Protein AF-A0A934AII7-F1 (afdb_monomer)

Structure (mmCIF, N/CA/C/O backbone):
data_AF-A0A934AII7-F1
#
_entry.id   AF-A0A934AII7-F1
#
loop_
_atom_site.group_PDB
_atom_site.id
_atom_site.type_symbol
_atom_site.label_atom_id
_atom_site.label_alt_id
_atom_site.label_comp_id
_atom_site.label_asym_id
_atom_site.label_entity_id
_atom_site.label_seq_id
_atom_site.pdbx_PDB_ins_code
_atom_site.Cartn_x
_atom_site.Cartn_y
_atom_site.Cartn_z
_atom_site.occupancy
_atom_site.B_iso_or_equiv
_atom_site.auth_seq_id
_atom_site.auth_comp_id
_atom_site.auth_asym_id
_atom_site.auth_atom_id
_atom_site.pdbx_PDB_model_num
ATOM 1 N N . MET A 1 1 ? 20.695 21.946 27.328 1.00 36.59 1 MET A N 1
ATOM 2 C CA . MET A 1 1 ? 19.645 22.351 26.369 1.00 36.59 1 MET A CA 1
ATOM 3 C C . MET A 1 1 ? 20.197 22.276 24.958 1.00 36.59 1 MET A C 1
ATOM 5 O O . MET A 1 1 ? 20.805 23.233 24.519 1.00 36.59 1 MET A O 1
ATOM 9 N N . ILE A 1 2 ? 19.976 21.156 24.272 1.00 23.20 2 ILE A N 1
ATOM 10 C CA . ILE A 1 2 ? 19.728 21.093 22.826 1.00 23.20 2 ILE A CA 1
ATOM 11 C C . ILE A 1 2 ? 18.683 19.982 22.703 1.00 23.20 2 ILE A C 1
ATOM 13 O O . ILE A 1 2 ? 18.966 18.825 23.000 1.00 23.20 2 ILE A O 1
ATOM 17 N N . LYS A 1 3 ? 17.433 20.366 22.423 1.00 27.09 3 LYS A N 1
ATOM 18 C CA . LYS A 1 3 ? 16.354 19.432 22.099 1.00 27.09 3 LYS A CA 1
ATOM 19 C C . LYS A 1 3 ? 16.660 18.907 20.706 1.00 27.09 3 LYS A C 1
ATOM 21 O O . LYS A 1 3 ? 16.431 19.609 19.726 1.00 27.09 3 LYS A O 1
ATOM 26 N N . THR A 1 4 ? 17.209 17.707 20.617 1.00 23.38 4 THR A N 1
ATOM 27 C CA . THR A 1 4 ? 17.380 17.040 19.330 1.00 23.38 4 THR A CA 1
ATOM 28 C C . THR A 1 4 ? 16.006 16.540 18.887 1.00 23.38 4 THR A C 1
ATOM 30 O O . THR A 1 4 ? 15.606 15.426 19.216 1.00 23.38 4 THR A O 1
ATOM 33 N N . LEU A 1 5 ? 15.254 17.395 18.182 1.00 28.22 5 LEU A N 1
ATOM 34 C CA . LEU A 1 5 ? 14.183 16.951 17.295 1.00 28.22 5 LEU A CA 1
ATOM 35 C C . LEU A 1 5 ? 14.831 16.018 16.268 1.00 28.22 5 LEU A C 1
ATOM 37 O O . LEU A 1 5 ? 15.509 16.470 15.350 1.00 28.22 5 LEU A O 1
ATOM 41 N N . ARG A 1 6 ? 14.650 14.711 16.439 1.00 21.89 6 ARG A N 1
ATOM 42 C CA . ARG A 1 6 ? 14.839 13.748 15.359 1.00 21.89 6 ARG A CA 1
ATOM 43 C C . ARG A 1 6 ? 13.465 13.452 14.780 1.00 21.89 6 ARG A C 1
ATOM 45 O O . ARG A 1 6 ? 12.795 12.519 15.201 1.00 21.89 6 ARG A O 1
ATOM 52 N N . PHE A 1 7 ? 13.050 14.294 13.836 1.00 27.52 7 PHE A N 1
ATOM 53 C CA . PHE A 1 7 ? 12.134 13.863 12.787 1.00 27.52 7 PHE A CA 1
ATOM 54 C C . PHE A 1 7 ? 12.900 12.843 11.940 1.00 27.52 7 PHE A C 1
ATOM 56 O O . PHE A 1 7 ? 13.650 13.215 11.043 1.00 27.52 7 PHE A O 1
ATOM 63 N N . CYS A 1 8 ? 12.768 11.565 12.277 1.00 25.09 8 CYS A N 1
ATOM 64 C CA . CYS A 1 8 ? 13.106 10.480 11.367 1.00 25.09 8 CYS A CA 1
ATOM 65 C C . CYS A 1 8 ? 11.801 10.033 10.706 1.00 25.09 8 CYS A C 1
ATOM 67 O O . CYS A 1 8 ? 11.159 9.101 11.174 1.00 25.09 8 CYS A O 1
ATOM 69 N N . PHE A 1 9 ? 11.399 10.747 9.654 1.00 29.22 9 PHE A N 1
ATOM 70 C CA . PHE A 1 9 ? 10.614 10.151 8.574 1.00 29.22 9 PHE A CA 1
ATOM 71 C C . PHE A 1 9 ? 11.604 9.350 7.716 1.00 29.22 9 PHE A C 1
ATOM 73 O O . PHE A 1 9 ? 12.568 9.924 7.206 1.00 29.22 9 PHE A O 1
ATOM 80 N N . PRO A 1 10 ? 11.422 8.028 7.647 1.00 31.00 10 PRO A N 1
ATOM 81 C CA . PRO A 1 10 ? 11.040 7.405 6.386 1.00 31.00 10 PRO A CA 1
ATOM 82 C C . PRO A 1 10 ? 9.711 6.656 6.598 1.00 31.00 10 PRO A C 1
ATOM 84 O O . PRO A 1 10 ? 9.515 5.938 7.567 1.00 31.00 10 PRO A O 1
ATOM 87 N N . ALA A 1 11 ? 8.668 7.076 5.890 1.00 34.53 11 ALA A N 1
ATOM 88 C CA . ALA A 1 11 ? 8.202 6.384 4.687 1.00 34.53 11 ALA A CA 1
ATOM 89 C C . ALA A 1 11 ? 7.336 5.126 4.916 1.00 34.53 11 ALA A C 1
ATOM 91 O O . ALA A 1 11 ? 7.160 4.328 4.010 1.00 34.53 11 ALA A O 1
ATOM 92 N N . SER A 1 12 ? 6.616 5.026 6.037 1.00 40.34 12 SER A N 1
ATOM 93 C CA . SER A 1 12 ? 5.291 4.380 6.028 1.00 40.34 12 SER A CA 1
ATOM 94 C C . SER A 1 12 ? 4.296 5.282 5.284 1.00 40.34 12 SER A C 1
ATOM 96 O O . SER A 1 12 ? 3.442 5.913 5.895 1.00 40.34 12 SER A O 1
ATOM 98 N N . LEU A 1 13 ? 4.451 5.445 3.967 1.00 43.47 13 LEU A N 1
ATOM 99 C CA . LEU A 1 13 ? 3.802 6.526 3.210 1.00 43.47 13 LEU A CA 1
ATOM 100 C C . LEU A 1 13 ? 2.282 6.378 3.047 1.00 43.47 13 LEU A C 1
ATOM 102 O O . LEU A 1 13 ? 1.637 7.270 2.500 1.00 43.47 13 LEU A O 1
ATOM 106 N N . LEU A 1 14 ? 1.705 5.266 3.505 1.00 48.66 14 LEU A N 1
ATOM 107 C CA . LEU A 1 14 ? 0.298 4.959 3.264 1.00 48.66 14 LEU A CA 1
ATOM 108 C C . LEU A 1 14 ? -0.545 4.828 4.531 1.00 48.66 14 LEU A C 1
ATOM 110 O O . LEU A 1 14 ? -1.737 5.065 4.433 1.00 48.66 14 LEU A O 1
ATOM 114 N N . LEU A 1 15 ? 0.057 4.627 5.704 1.00 43.38 15 LEU A N 1
ATOM 115 C CA . LEU A 1 15 ? -0.483 4.949 7.028 1.00 43.38 15 LEU A CA 1
ATOM 116 C C . LEU A 1 15 ? 0.721 4.872 7.985 1.00 43.38 15 LEU A C 1
ATOM 118 O O . LEU A 1 15 ? 1.082 3.764 8.390 1.00 43.38 15 LEU A O 1
ATOM 122 N N . PRO A 1 16 ? 1.402 5.977 8.341 1.00 42.69 16 PRO A N 1
ATOM 123 C CA . PRO A 1 16 ? 2.241 5.943 9.525 1.00 42.69 16 PRO A CA 1
ATOM 124 C C . PRO A 1 16 ? 1.287 5.727 10.694 1.00 42.69 16 PRO A C 1
ATOM 126 O O . PRO A 1 16 ? 0.619 6.659 11.130 1.00 42.69 16 PRO A O 1
ATOM 129 N N . PHE A 1 17 ? 1.159 4.488 11.164 1.00 46.50 17 PHE A N 1
ATOM 130 C CA . PHE A 1 17 ? 0.488 4.196 12.422 1.00 46.50 17 PHE A CA 1
ATOM 131 C C . PHE A 1 17 ? 1.366 4.733 13.561 1.00 46.50 17 PHE A C 1
ATOM 133 O O . PHE A 1 17 ? 2.023 3.995 14.289 1.00 46.50 17 PHE A O 1
ATOM 140 N N . CYS A 1 18 ? 1.450 6.059 13.658 1.00 42.34 18 CYS A N 1
ATOM 141 C CA . CYS A 1 18 ? 1.719 6.724 14.913 1.00 42.34 18 CYS A CA 1
ATOM 142 C C . CYS A 1 18 ? 0.523 6.427 15.833 1.00 42.34 18 CYS A C 1
ATOM 144 O O . CYS A 1 18 ? -0.609 6.284 15.375 1.00 42.34 18 CYS A O 1
ATOM 146 N N . GLY A 1 19 ? 0.797 6.215 17.119 1.00 52.59 19 GLY A N 1
ATOM 147 C CA . GLY A 1 19 ? -0.232 5.803 18.072 1.00 52.59 19 GLY A CA 1
ATOM 148 C C . GLY A 1 19 ? -0.444 4.291 18.130 1.00 52.59 19 GLY A C 1
ATOM 149 O O . GLY A 1 19 ? 0.425 3.503 17.759 1.00 52.59 19 GLY A O 1
ATOM 150 N N . CYS A 1 20 ? -1.580 3.879 18.686 1.00 72.31 20 CYS A N 1
ATOM 151 C CA . CYS A 1 20 ? -1.876 2.468 18.918 1.00 72.31 20 CYS A CA 1
ATOM 152 C C . CYS A 1 20 ? -2.661 1.866 17.750 1.00 72.31 20 CYS A C 1
ATOM 154 O O . CYS A 1 20 ? -3.213 0.785 17.885 1.00 72.31 20 CYS A O 1
ATOM 156 N N . LEU A 1 21 ? -2.713 2.505 16.586 1.00 77.12 21 LEU A N 1
ATOM 157 C CA . LEU A 1 21 ? -3.398 1.949 15.427 1.00 77.12 21 LEU A CA 1
ATOM 158 C C . LEU A 1 21 ? -2.680 0.701 14.878 1.00 77.12 21 LEU A C 1
ATOM 160 O O . LEU A 1 21 ? -1.456 0.641 14.793 1.00 77.12 21 LEU A O 1
ATOM 164 N N . GLY A 1 22 ? -3.451 -0.306 14.486 1.00 78.94 22 GLY A N 1
ATOM 165 C CA . GLY A 1 22 ? -2.961 -1.533 13.867 1.00 78.94 22 GLY A CA 1
ATOM 166 C C . GLY A 1 22 ? -3.938 -2.068 12.829 1.00 78.94 22 GLY A C 1
ATOM 167 O O . GLY A 1 22 ? -5.079 -1.620 12.753 1.00 78.94 22 GLY A O 1
ATOM 168 N N . VAL A 1 23 ? -3.482 -3.032 12.029 1.00 82.62 23 VAL A N 1
ATOM 169 C CA . VAL A 1 23 ? -4.276 -3.705 10.986 1.00 82.62 23 VAL A CA 1
ATOM 170 C C . VAL A 1 23 ? -4.080 -5.212 11.041 1.00 82.62 23 VAL A C 1
ATOM 172 O O . VAL A 1 23 ? -2.974 -5.682 11.322 1.00 82.62 23 VAL A O 1
ATOM 175 N N . GLU A 1 24 ? -5.125 -5.987 10.739 1.00 83.56 24 GLU A N 1
ATOM 176 C CA . GLU A 1 24 ? -4.983 -7.447 10.630 1.00 83.56 24 GLU A CA 1
ATOM 177 C C . GLU A 1 24 ? -4.181 -7.821 9.377 1.00 83.56 24 GLU A C 1
ATOM 179 O O . GLU A 1 24 ? -3.331 -8.718 9.406 1.00 83.56 24 GLU A O 1
ATOM 184 N N . SER A 1 25 ? -4.443 -7.144 8.259 1.00 86.38 25 SER A N 1
ATOM 185 C CA . SER A 1 25 ? -3.725 -7.371 7.006 1.00 86.38 25 SER A CA 1
ATOM 186 C C . SER A 1 25 ? -3.742 -6.145 6.108 1.00 86.38 25 SER A C 1
ATOM 188 O O . SER A 1 25 ? -4.535 -5.227 6.303 1.00 86.38 25 SER A O 1
ATOM 190 N N . TYR A 1 26 ? -2.874 -6.140 5.106 1.00 89.25 26 TYR A N 1
ATOM 191 C CA . TYR A 1 26 ? -2.937 -5.164 4.032 1.00 89.25 26 TYR A CA 1
ATOM 192 C C . TYR A 1 26 ? -2.657 -5.820 2.682 1.00 89.25 26 TYR A C 1
ATOM 194 O O . TYR A 1 26 ? -1.989 -6.856 2.610 1.00 89.25 26 TYR A O 1
ATOM 202 N N . THR A 1 27 ? -3.147 -5.188 1.621 1.00 92.75 27 THR A N 1
ATOM 203 C CA . THR A 1 27 ? -2.900 -5.563 0.230 1.00 92.75 27 THR A CA 1
ATOM 204 C C . THR A 1 27 ? -2.334 -4.372 -0.528 1.00 92.75 27 THR A C 1
ATOM 206 O O . THR A 1 27 ? -2.966 -3.324 -0.573 1.00 92.75 27 THR A O 1
ATOM 209 N N . LEU A 1 28 ? -1.169 -4.542 -1.147 1.00 94.00 28 LEU A N 1
ATOM 210 C CA . LEU A 1 28 ? -0.631 -3.656 -2.172 1.00 94.00 28 LEU A CA 1
ATOM 211 C C . LEU A 1 28 ? -0.958 -4.234 -3.547 1.00 94.00 28 LEU A C 1
ATOM 213 O O . LEU A 1 28 ? -0.679 -5.404 -3.805 1.00 94.00 28 LEU A O 1
ATOM 217 N N . THR A 1 29 ? -1.483 -3.398 -4.435 1.00 96.12 29 THR A N 1
ATOM 218 C CA . THR A 1 29 ? -1.535 -3.666 -5.874 1.00 96.12 29 THR A CA 1
ATOM 219 C C . THR A 1 29 ? -0.881 -2.508 -6.612 1.00 96.12 29 THR A C 1
ATOM 221 O O . THR A 1 29 ? -1.273 -1.364 -6.414 1.00 96.12 29 THR A O 1
ATOM 224 N N . LEU A 1 30 ? 0.114 -2.786 -7.448 1.00 93.94 30 LEU A N 1
ATOM 225 C CA . LEU A 1 30 ? 0.780 -1.800 -8.296 1.00 93.94 30 LEU A CA 1
ATOM 226 C C . LEU A 1 30 ? 0.714 -2.265 -9.749 1.00 93.94 30 LEU A C 1
ATOM 228 O O . LEU A 1 30 ? 1.332 -3.265 -10.104 1.00 93.94 30 LEU A O 1
ATOM 232 N N . ASP A 1 31 ? -0.010 -1.527 -10.584 1.00 94.31 31 ASP A N 1
ATOM 233 C CA . ASP A 1 31 ? -0.018 -1.692 -12.035 1.00 94.31 31 ASP A CA 1
ATOM 234 C C . ASP A 1 31 ? 1.017 -0.743 -12.649 1.00 94.31 31 ASP A C 1
ATOM 236 O O . ASP A 1 31 ? 0.840 0.476 -12.733 1.00 94.31 31 ASP A O 1
ATOM 240 N N . TRP A 1 32 ? 2.129 -1.325 -13.080 1.00 90.06 32 TRP A N 1
ATOM 241 C CA . TRP A 1 32 ? 3.228 -0.633 -13.733 1.00 90.06 32 TRP A CA 1
ATOM 242 C C . TRP A 1 32 ? 2.882 -0.159 -15.147 1.00 90.06 32 TRP A C 1
ATOM 244 O O . TRP A 1 32 ? 3.451 0.818 -15.624 1.00 90.06 32 TRP A O 1
ATOM 254 N N . GLY A 1 33 ? 1.956 -0.835 -15.833 1.00 89.19 33 GLY A N 1
ATOM 255 C CA . GLY A 1 33 ? 1.480 -0.415 -17.150 1.00 89.19 33 GLY A CA 1
ATOM 256 C C . GLY A 1 33 ? 0.610 0.839 -17.072 1.00 89.19 33 GLY A C 1
ATOM 257 O O . GLY A 1 33 ? 0.736 1.725 -17.915 1.00 89.19 33 GLY A O 1
ATOM 258 N N . ALA A 1 34 ? -0.237 0.926 -16.045 1.00 91.38 34 ALA A N 1
ATOM 259 C CA . ALA A 1 34 ? -1.092 2.083 -15.780 1.00 91.38 34 ALA A CA 1
ATOM 260 C C . ALA A 1 34 ? -0.411 3.175 -14.934 1.00 91.38 34 ALA A C 1
ATOM 262 O O . ALA A 1 34 ? -0.936 4.286 -14.840 1.00 91.38 34 ALA A O 1
ATOM 263 N N . LEU A 1 35 ? 0.741 2.873 -14.322 1.00 91.56 35 LEU A N 1
ATOM 264 C CA . LEU A 1 35 ? 1.431 3.719 -13.340 1.00 91.56 35 LEU A CA 1
ATOM 265 C C . LEU A 1 35 ? 0.519 4.110 -12.166 1.00 91.56 35 LEU A C 1
ATOM 267 O O . LEU A 1 35 ? 0.527 5.247 -11.690 1.00 91.56 35 LEU A O 1
ATOM 271 N N . GLN A 1 36 ? -0.294 3.162 -11.710 1.00 93.94 36 GLN A N 1
ATOM 272 C CA . GLN A 1 36 ? -1.262 3.348 -10.635 1.00 93.94 36 GLN A CA 1
ATOM 273 C C . GLN A 1 36 ? -1.140 2.222 -9.624 1.00 93.94 36 GLN A C 1
ATOM 275 O O . GLN A 1 36 ? -0.833 1.085 -9.974 1.00 93.94 36 GLN A O 1
ATOM 280 N N . GLY A 1 37 ? -1.411 2.530 -8.365 1.00 93.50 37 GLY A N 1
ATOM 281 C CA . GLY A 1 37 ? -1.465 1.519 -7.333 1.00 93.50 37 GLY A CA 1
ATOM 282 C C . GLY A 1 37 ? -2.448 1.850 -6.231 1.00 93.50 37 GLY A C 1
ATOM 283 O O . GLY A 1 37 ? -3.005 2.946 -6.143 1.00 93.50 37 GLY A O 1
ATOM 284 N N . GLU A 1 38 ? -2.673 0.852 -5.396 1.00 94.69 38 GLU A N 1
ATOM 285 C CA . GLU A 1 38 ? -3.613 0.887 -4.297 1.00 94.69 38 GLU A CA 1
ATOM 286 C C . GLU A 1 38 ? -3.031 0.122 -3.109 1.00 94.69 38 GLU A C 1
ATOM 288 O O . GLU A 1 38 ? -2.513 -0.986 -3.262 1.00 94.69 38 GLU A O 1
ATOM 293 N N . PHE A 1 39 ? -3.132 0.718 -1.924 1.00 92.56 39 PHE A N 1
ATOM 294 C CA . PHE A 1 39 ? -3.036 0.007 -0.657 1.00 92.56 39 PHE A CA 1
ATOM 295 C C . PHE A 1 39 ? -4.416 -0.138 -0.056 1.00 92.56 39 PHE A C 1
ATOM 297 O O . PHE A 1 39 ? -5.132 0.849 0.092 1.00 92.56 39 PHE A O 1
ATOM 304 N N . VAL A 1 40 ? -4.751 -1.352 0.356 1.00 92.25 40 VAL A N 1
ATOM 305 C CA . VAL A 1 40 ? -5.943 -1.650 1.140 1.00 92.25 40 VAL A CA 1
ATOM 306 C C . VAL A 1 40 ? -5.501 -2.139 2.507 1.00 92.25 40 VAL A C 1
ATOM 308 O O . VAL A 1 40 ? -4.755 -3.107 2.614 1.00 92.25 40 VAL A O 1
ATOM 311 N N . TYR A 1 41 ? -5.961 -1.463 3.547 1.00 89.31 41 TYR A N 1
ATOM 312 C CA . TYR A 1 41 ? -5.785 -1.820 4.945 1.00 89.31 41 TYR A CA 1
ATOM 313 C C . TYR A 1 41 ? -7.050 -2.514 5.432 1.00 89.31 41 TYR A C 1
ATOM 315 O O . TYR A 1 41 ? -8.128 -1.923 5.393 1.00 89.31 41 TYR A O 1
ATOM 323 N N . HIS A 1 42 ? -6.918 -3.750 5.896 1.00 88.75 42 HIS A N 1
ATOM 324 C CA . HIS A 1 42 ? -8.035 -4.557 6.367 1.00 88.75 42 HIS A CA 1
ATOM 325 C C . HIS A 1 42 ? -8.040 -4.623 7.892 1.00 88.75 42 HIS A C 1
ATOM 327 O O . HIS A 1 42 ? -7.014 -4.942 8.505 1.00 88.75 42 HIS A O 1
ATOM 333 N N . ASP A 1 43 ? -9.214 -4.376 8.471 1.00 88.94 43 ASP A N 1
ATOM 334 C CA . ASP A 1 43 ? -9.467 -4.417 9.915 1.00 88.94 43 ASP A CA 1
ATOM 335 C C . ASP A 1 43 ? -8.535 -3.499 10.718 1.00 88.94 43 ASP A C 1
A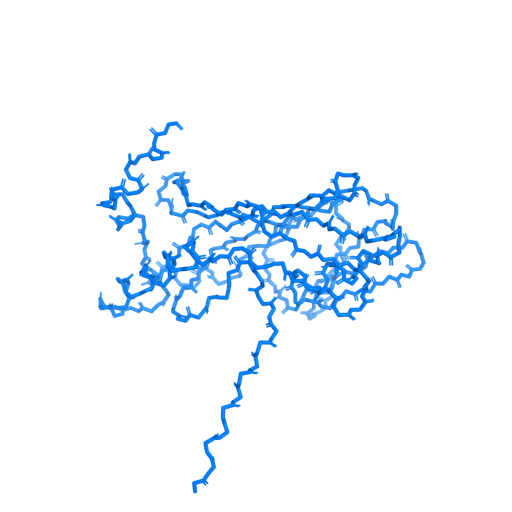TOM 337 O O . ASP A 1 43 ? -7.640 -3.938 11.442 1.00 88.94 43 ASP A O 1
ATOM 341 N N . ILE A 1 44 ? -8.740 -2.191 10.543 1.00 88.19 44 ILE A N 1
ATOM 342 C CA . ILE A 1 44 ? -8.068 -1.127 11.287 1.00 88.19 44 ILE A CA 1
ATOM 343 C C . ILE A 1 44 ? -8.625 -1.083 12.716 1.00 88.19 44 ILE A C 1
ATOM 345 O O . ILE A 1 44 ? -9.817 -0.851 12.953 1.00 88.19 44 ILE A O 1
ATOM 349 N N . VAL A 1 45 ? -7.732 -1.247 13.686 1.00 85.19 45 VAL A N 1
ATOM 350 C CA . VAL A 1 45 ? -8.047 -1.371 15.111 1.00 85.19 45 VAL A CA 1
ATOM 351 C C . VAL A 1 45 ? -7.139 -0.492 15.967 1.00 85.19 45 VAL A C 1
ATOM 353 O O . VAL A 1 45 ? -6.009 -0.200 15.599 1.00 85.19 45 VAL A O 1
ATOM 356 N N . SER A 1 46 ? -7.611 -0.123 17.156 1.00 84.75 46 SER A N 1
ATOM 357 C CA . SER A 1 46 ? -6.782 0.423 18.241 1.00 84.75 46 SER A CA 1
ATOM 358 C C . SER A 1 46 ? -6.199 -0.739 19.052 1.00 84.75 46 SER A C 1
ATOM 360 O O . SER A 1 46 ? -6.961 -1.533 19.597 1.00 84.75 46 SER A O 1
ATOM 362 N N . THR A 1 47 ? -4.878 -0.854 19.152 1.00 76.50 47 THR A N 1
ATOM 363 C CA . THR A 1 47 ? -4.099 -1.972 19.728 1.00 76.50 47 THR A CA 1
ATOM 364 C C . THR A 1 47 ? -3.765 -1.816 21.217 1.00 76.50 47 THR A C 1
ATOM 366 O O . THR A 1 47 ? -3.371 -2.801 21.843 1.00 76.50 47 THR A O 1
ATOM 369 N N . GLU A 1 48 ? -3.989 -0.642 21.827 1.00 68.19 48 GLU A N 1
ATOM 370 C CA . GLU A 1 48 ? -3.872 -0.457 23.282 1.00 68.19 48 GLU A CA 1
A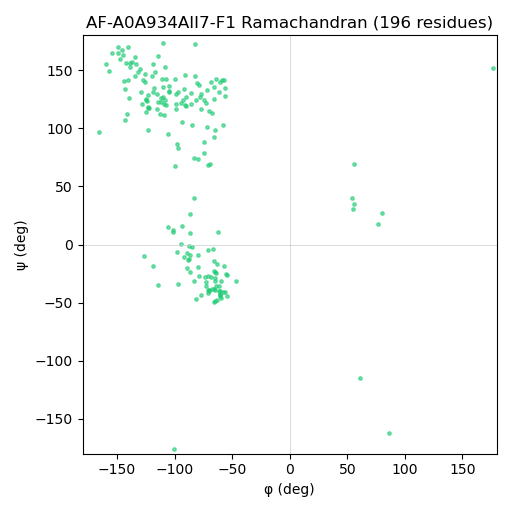TOM 371 C C . GLU A 1 48 ? -5.224 -0.296 23.988 1.00 68.19 48 GLU A C 1
ATOM 373 O O . GLU A 1 48 ? -6.170 0.327 2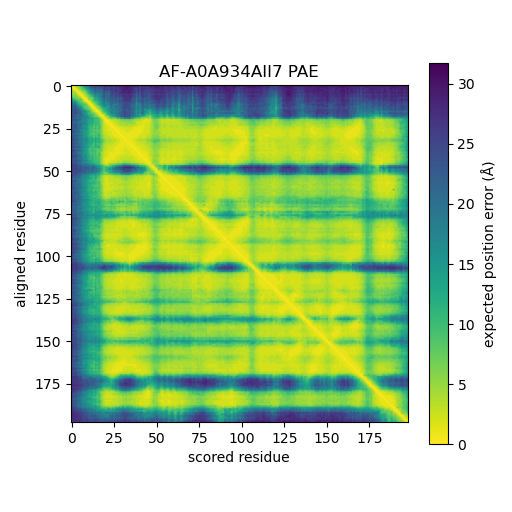3.512 1.00 68.19 48 GLU A O 1
ATOM 378 N N . SER A 1 49 ? -5.288 -0.878 25.185 1.00 54.28 49 SER A N 1
ATOM 379 C CA . SER A 1 49 ? -6.498 -1.226 25.929 1.00 54.28 49 SER A CA 1
ATOM 380 C C . SER A 1 49 ? -7.095 -0.118 26.812 1.00 54.28 49 SER A C 1
ATOM 382 O O . SER A 1 49 ? -7.981 -0.415 27.615 1.00 54.28 49 SER A O 1
ATOM 384 N N . ALA A 1 50 ? -6.634 1.133 26.726 1.00 56.31 50 ALA A N 1
ATOM 385 C CA . ALA A 1 50 ? -7.189 2.227 27.530 1.00 56.31 50 ALA A CA 1
ATOM 386 C C . ALA A 1 50 ? -8.350 2.914 26.790 1.00 56.31 50 ALA A C 1
ATOM 388 O O . ALA A 1 50 ? -8.187 3.366 25.662 1.00 56.31 50 ALA A O 1
ATOM 389 N N . GLU A 1 51 ? -9.515 3.034 27.433 1.00 59.12 51 GLU A N 1
ATOM 390 C CA . GLU A 1 51 ? -10.741 3.605 26.840 1.00 59.12 51 GLU A CA 1
ATOM 391 C C . GLU A 1 51 ? -10.586 5.009 26.244 1.00 59.12 51 GLU A C 1
ATOM 393 O O . GLU A 1 51 ? -11.294 5.339 25.298 1.00 59.12 51 GLU A O 1
ATOM 398 N N . GLY A 1 52 ? -9.632 5.806 26.736 1.00 63.16 52 GLY A N 1
ATOM 399 C CA . GLY A 1 52 ? -9.330 7.129 26.183 1.00 63.16 52 GLY A CA 1
ATOM 400 C C . GLY A 1 52 ? -8.599 7.102 24.835 1.00 63.16 52 GLY A C 1
ATOM 401 O O . GLY A 1 52 ? -8.797 8.004 24.028 1.00 63.16 52 GLY A O 1
ATOM 402 N N . LYS A 1 53 ? -7.817 6.053 24.547 1.00 75.88 53 LYS A N 1
ATOM 403 C CA . LYS A 1 53 ? -6.950 6.010 23.358 1.00 75.88 53 LYS A CA 1
ATOM 404 C C . LYS A 1 53 ? -7.688 5.685 22.066 1.00 75.88 53 LYS A C 1
ATOM 406 O O . LYS A 1 53 ? -7.290 6.152 21.014 1.00 75.88 53 LYS A O 1
ATOM 411 N N . VAL A 1 54 ? -8.811 4.969 22.135 1.00 83.69 54 VAL A N 1
ATOM 412 C CA . VAL A 1 54 ? -9.591 4.596 20.939 1.00 83.69 54 VAL A CA 1
ATOM 413 C C . VAL A 1 54 ? -10.111 5.832 20.194 1.00 83.69 54 VAL A C 1
ATOM 415 O O . VAL A 1 54 ? -10.116 5.872 18.966 1.00 83.69 54 VAL A O 1
ATOM 418 N N . ALA A 1 55 ? -10.564 6.848 20.934 1.00 84.44 55 ALA A N 1
ATOM 419 C CA . ALA A 1 55 ? -11.048 8.095 20.348 1.00 84.44 55 ALA A CA 1
ATOM 420 C C . ALA A 1 55 ? -9.902 8.951 19.786 1.00 84.44 55 ALA A C 1
ATOM 422 O O . ALA A 1 55 ? -10.080 9.596 18.753 1.00 84.44 55 ALA A O 1
ATOM 423 N N . GLU A 1 56 ? -8.740 8.937 20.444 1.00 85.19 56 GLU A N 1
ATOM 424 C CA . GLU A 1 56 ? -7.517 9.599 19.975 1.00 85.19 56 GLU A CA 1
ATOM 425 C C . GLU A 1 56 ? -7.002 8.950 18.685 1.00 85.19 56 GLU A C 1
ATOM 427 O O . GLU A 1 56 ? -6.826 9.649 17.691 1.00 85.19 56 GLU A O 1
ATOM 432 N N . ASP A 1 57 ? -6.889 7.620 18.657 1.00 83.75 57 ASP A N 1
ATOM 433 C CA . ASP A 1 57 ? -6.510 6.827 17.484 1.00 83.75 57 ASP A CA 1
ATOM 434 C C . ASP A 1 57 ? -7.480 7.072 16.310 1.00 83.75 57 ASP A C 1
ATOM 436 O O . ASP A 1 57 ? -7.065 7.233 15.161 1.00 83.75 57 ASP A O 1
ATOM 440 N N . PHE A 1 58 ? -8.791 7.171 16.573 1.00 87.06 58 PHE A N 1
ATOM 441 C CA . PHE A 1 58 ? -9.763 7.521 15.531 1.00 87.06 58 PHE A CA 1
ATOM 442 C C . PHE A 1 58 ? -9.604 8.968 15.038 1.00 87.06 58 PHE A C 1
ATOM 444 O O . PHE A 1 58 ? -9.751 9.238 13.844 1.00 87.06 58 PHE A O 1
ATOM 451 N N . ALA A 1 59 ? -9.302 9.916 15.928 1.00 86.69 59 ALA A N 1
ATOM 452 C CA . ALA A 1 59 ? -9.026 11.296 15.538 1.00 86.69 59 ALA A CA 1
ATOM 453 C C . ALA A 1 59 ? -7.744 11.403 14.696 1.00 86.69 59 ALA A C 1
ATOM 455 O O . ALA A 1 59 ? -7.719 12.159 13.722 1.00 86.69 59 ALA A O 1
ATOM 456 N N . GLU A 1 60 ? -6.717 10.620 15.026 1.00 84.50 60 GLU A N 1
ATOM 457 C CA . GLU A 1 60 ? -5.484 10.501 14.249 1.00 84.50 60 GLU A CA 1
ATOM 458 C C . GLU A 1 60 ? -5.760 9.917 12.862 1.00 84.50 60 GLU A C 1
ATOM 460 O O . GLU A 1 60 ? -5.401 10.540 11.863 1.00 84.50 60 GLU A O 1
ATOM 465 N N . LEU A 1 61 ? -6.526 8.824 12.775 1.00 85.50 61 LEU A N 1
ATOM 466 C CA . LEU A 1 61 ? -6.955 8.252 11.498 1.00 85.50 61 LEU A CA 1
ATOM 467 C C . LEU A 1 61 ? -7.677 9.290 10.619 1.00 85.50 61 LEU A C 1
ATOM 469 O O . LEU A 1 61 ? -7.380 9.423 9.433 1.00 85.50 61 LEU A O 1
ATOM 473 N N . LYS A 1 62 ? -8.584 10.090 11.195 1.00 86.62 62 LYS A N 1
ATOM 474 C CA . LYS A 1 62 ? -9.263 11.171 10.458 1.00 86.62 62 LYS A CA 1
ATOM 475 C C . LYS A 1 62 ? -8.318 12.271 10.005 1.00 86.62 62 LYS A C 1
ATOM 477 O O . LYS A 1 62 ? -8.471 12.789 8.900 1.00 86.62 62 LYS A O 1
ATOM 482 N N . LYS A 1 63 ? -7.346 12.632 10.840 1.00 85.31 63 LYS A N 1
ATOM 483 C CA . LYS A 1 63 ? -6.324 13.606 10.470 1.00 85.31 63 LYS A CA 1
ATOM 484 C C . LYS A 1 63 ? -5.529 13.112 9.259 1.00 85.31 63 LYS A C 1
ATOM 486 O O . LYS A 1 63 ? -5.361 13.87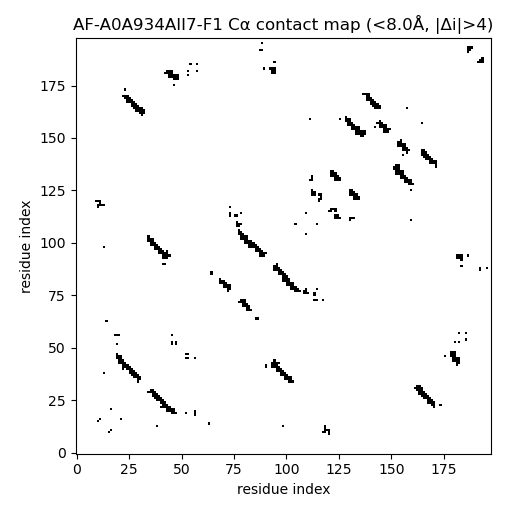8 8.321 1.00 85.31 63 LYS A O 1
ATOM 491 N N . MET A 1 64 ? -5.138 11.838 9.225 1.00 81.50 64 MET A N 1
ATOM 492 C CA . MET A 1 64 ? -4.410 11.244 8.093 1.00 81.50 64 MET A CA 1
ATOM 493 C C . MET A 1 64 ? -5.211 11.281 6.780 1.00 81.50 64 MET A C 1
ATOM 495 O O . MET A 1 64 ? -4.637 11.487 5.707 1.00 81.50 64 MET A O 1
ATOM 499 N N . LEU A 1 65 ? -6.536 11.114 6.853 1.00 83.62 65 LEU A N 1
ATOM 500 C CA . LEU A 1 65 ? -7.432 11.249 5.696 1.00 83.62 65 LEU A CA 1
ATOM 501 C C . LEU A 1 65 ? -7.550 12.701 5.221 1.00 83.62 65 LEU A C 1
ATOM 503 O O . LEU A 1 65 ? -7.586 12.948 4.020 1.00 83.62 65 LEU A O 1
ATOM 507 N N . ALA A 1 66 ? -7.607 13.651 6.157 1.00 83.12 66 ALA A N 1
ATOM 508 C CA . ALA A 1 66 ? -7.734 15.077 5.860 1.00 83.12 66 ALA A CA 1
ATOM 509 C C . ALA A 1 66 ? -6.407 15.737 5.446 1.00 83.12 66 ALA A C 1
ATOM 511 O O . ALA A 1 66 ? -6.415 16.823 4.863 1.00 83.12 66 ALA A O 1
ATOM 512 N N . GLU A 1 67 ? -5.268 15.117 5.765 1.00 81.00 67 GLU A N 1
ATOM 513 C CA . GLU A 1 67 ? -3.952 15.627 5.398 1.00 81.00 67 GLU A CA 1
ATOM 514 C C . GLU A 1 67 ? -3.806 15.715 3.872 1.00 81.00 67 GLU A C 1
ATOM 516 O O . GLU A 1 67 ? -4.099 14.740 3.163 1.00 81.00 67 GLU A O 1
ATOM 521 N N . PRO A 1 68 ? -3.335 16.868 3.355 1.00 78.50 68 PRO A N 1
ATOM 522 C CA . PRO A 1 68 ? -3.218 17.086 1.925 1.00 78.50 68 PRO A CA 1
ATOM 523 C C . PRO A 1 68 ? -2.312 16.030 1.295 1.00 78.50 68 PRO A C 1
ATOM 525 O O . PRO A 1 68 ? -1.280 15.649 1.848 1.00 78.50 68 PRO A O 1
ATOM 528 N N . ASN A 1 69 ? -2.693 15.585 0.100 1.00 80.69 69 ASN A N 1
ATOM 529 C CA . ASN A 1 69 ? -1.928 14.620 -0.679 1.00 80.69 69 ASN A CA 1
ATOM 530 C C . ASN A 1 69 ? -0.698 15.298 -1.294 1.00 80.69 69 ASN A C 1
ATOM 532 O O . ASN A 1 69 ? -0.699 15.690 -2.463 1.00 80.69 69 ASN A O 1
ATOM 536 N N . ILE A 1 70 ? 0.336 15.481 -0.477 1.00 76.69 70 ILE A N 1
ATOM 537 C CA . ILE A 1 70 ? 1.612 16.045 -0.906 1.00 76.69 70 ILE A CA 1
ATOM 538 C C . ILE A 1 70 ? 2.355 14.970 -1.714 1.00 76.69 70 ILE A C 1
ATOM 540 O O . ILE A 1 70 ? 2.539 13.861 -1.208 1.00 76.69 70 ILE A O 1
ATOM 544 N N . PRO A 1 71 ? 2.764 15.257 -2.964 1.00 80.44 71 PRO A N 1
ATOM 545 C CA . PRO A 1 71 ? 3.571 14.328 -3.743 1.00 80.44 71 PRO A CA 1
ATOM 546 C C . PRO A 1 71 ? 4.900 14.029 -3.045 1.00 80.44 71 PRO A C 1
ATOM 548 O O . PRO A 1 71 ? 5.537 14.926 -2.494 1.00 80.44 71 PRO A O 1
ATOM 551 N N . PHE A 1 72 ? 5.317 12.772 -3.100 1.00 78.81 72 PHE A N 1
ATOM 552 C CA . PHE A 1 72 ? 6.552 12.286 -2.504 1.00 78.81 72 PHE A CA 1
ATOM 553 C C . PHE A 1 72 ? 7.571 11.956 -3.592 1.00 78.81 72 PHE A C 1
ATOM 555 O O . PHE A 1 72 ? 7.290 11.157 -4.483 1.00 78.81 72 PHE A O 1
ATOM 562 N N . GLU A 1 73 ? 8.755 12.559 -3.519 1.00 82.00 73 GLU A N 1
ATOM 563 C CA . GLU A 1 73 ? 9.870 12.224 -4.405 1.00 82.00 73 GLU A CA 1
ATOM 564 C C . GLU A 1 73 ? 10.531 10.919 -3.956 1.00 82.00 73 GLU A C 1
ATOM 566 O O . GLU A 1 73 ? 10.884 10.749 -2.789 1.00 82.00 73 GLU A O 1
ATOM 571 N N . ILE A 1 74 ? 10.718 9.991 -4.890 1.00 78.88 74 ILE A N 1
ATOM 572 C CA . ILE A 1 74 ? 11.381 8.717 -4.624 1.00 78.88 74 ILE A CA 1
ATOM 573 C C . ILE A 1 74 ? 12.884 8.942 -4.762 1.00 78.88 74 ILE A C 1
ATOM 575 O O . ILE A 1 74 ? 13.390 8.981 -5.877 1.00 78.88 74 ILE A O 1
ATOM 579 N N . SER A 1 75 ? 13.593 9.054 -3.637 1.00 70.06 75 SER A N 1
ATOM 580 C CA . SER A 1 75 ? 15.002 9.480 -3.533 1.00 70.06 75 SER A CA 1
ATOM 581 C C . SER A 1 75 ? 15.984 8.828 -4.517 1.00 70.06 75 SER A C 1
ATOM 583 O O . SER A 1 75 ? 16.979 9.440 -4.894 1.00 70.06 75 SER A O 1
ATOM 585 N N . GLU A 1 76 ? 15.736 7.579 -4.909 1.00 69.19 76 GLU A N 1
ATOM 586 C CA . GLU A 1 76 ? 16.617 6.787 -5.779 1.00 69.19 76 GLU A CA 1
ATOM 587 C C . GLU A 1 76 ? 16.238 6.854 -7.266 1.00 69.19 76 GLU A C 1
ATOM 589 O O . GLU A 1 76 ? 16.876 6.226 -8.107 1.00 69.19 76 GLU A O 1
ATOM 594 N N . THR A 1 77 ? 15.193 7.606 -7.613 1.00 70.38 77 THR A N 1
ATOM 595 C CA . THR A 1 77 ? 14.687 7.729 -8.983 1.00 70.38 77 THR A CA 1
ATOM 596 C C . THR A 1 77 ? 14.274 9.172 -9.277 1.00 70.38 77 THR A C 1
ATOM 598 O O . THR A 1 77 ? 14.154 10.001 -8.385 1.00 70.38 77 THR A O 1
ATOM 601 N N . SER A 1 78 ? 13.984 9.490 -10.538 1.00 75.81 78 SER A N 1
ATOM 602 C CA . SER A 1 78 ? 13.254 10.724 -10.886 1.00 75.81 78 SER A CA 1
ATOM 603 C C . SER A 1 78 ? 11.729 10.529 -10.838 1.00 75.81 78 SER A C 1
ATOM 605 O O . SER A 1 78 ? 10.991 11.169 -11.590 1.00 75.81 78 SER A O 1
ATOM 607 N N . GLY A 1 79 ? 11.269 9.573 -10.028 1.00 81.94 79 GLY A N 1
ATOM 608 C CA . GLY A 1 79 ? 9.867 9.239 -9.828 1.00 81.94 79 GLY A CA 1
ATOM 609 C C . GLY A 1 79 ? 9.254 10.014 -8.672 1.00 81.94 79 GLY A C 1
ATOM 610 O O . GLY A 1 79 ? 9.899 10.270 -7.657 1.00 81.94 79 GLY A O 1
ATOM 611 N N . VAL A 1 80 ? 7.979 10.353 -8.818 1.00 84.19 80 VAL A N 1
ATOM 612 C CA . VAL A 1 80 ? 7.166 10.969 -7.772 1.00 84.19 80 VAL A CA 1
ATOM 613 C C . VAL A 1 80 ? 5.941 10.100 -7.534 1.00 84.19 80 VAL A C 1
ATOM 615 O O . VAL A 1 80 ? 5.221 9.767 -8.472 1.00 84.19 80 VAL A O 1
ATOM 618 N N . LEU A 1 81 ? 5.674 9.745 -6.281 1.00 85.75 81 LEU A N 1
ATOM 619 C CA . LEU A 1 81 ? 4.443 9.078 -5.883 1.00 85.75 81 LEU A CA 1
ATOM 620 C C . LEU A 1 81 ? 3.439 10.123 -5.410 1.00 85.75 81 LEU A C 1
ATOM 622 O O . LEU A 1 81 ? 3.697 10.890 -4.483 1.00 85.75 81 LEU A O 1
ATOM 626 N N . LYS A 1 82 ? 2.274 10.161 -6.050 1.00 89.06 82 LYS A N 1
ATOM 627 C CA . LYS A 1 82 ? 1.196 11.080 -5.701 1.00 89.06 82 LYS A CA 1
ATOM 628 C C . LYS A 1 82 ? -0.003 10.294 -5.203 1.00 89.06 82 LYS A C 1
ATOM 630 O O . LYS A 1 82 ? -0.614 9.562 -5.973 1.00 89.06 82 LYS A O 1
ATOM 635 N N . VAL A 1 83 ? -0.386 10.494 -3.946 1.00 89.69 83 VAL A N 1
ATOM 636 C CA . VAL A 1 83 ? -1.666 9.980 -3.445 1.00 89.69 83 VAL A CA 1
ATOM 637 C C . VAL A 1 83 ? -2.802 10.695 -4.176 1.00 89.69 83 VAL A C 1
ATOM 639 O O . VAL A 1 83 ? -2.851 11.924 -4.236 1.00 89.69 83 VAL A O 1
ATOM 642 N N . THR A 1 84 ? -3.695 9.927 -4.786 1.00 90.69 84 THR A N 1
ATOM 643 C CA . THR A 1 84 ? -4.836 10.458 -5.538 1.00 90.69 84 THR A CA 1
ATOM 644 C C . THR A 1 84 ? -6.097 10.471 -4.698 1.00 90.69 84 THR A C 1
ATOM 646 O O . THR A 1 84 ? -6.911 11.373 -4.858 1.00 90.69 84 THR A O 1
ATOM 649 N N . ASP A 1 85 ? -6.248 9.490 -3.810 1.00 90.75 85 ASP A N 1
ATOM 650 C CA . ASP A 1 85 ? -7.465 9.283 -3.036 1.00 90.75 85 ASP A CA 1
ATOM 651 C C . ASP A 1 85 ? -7.176 8.498 -1.747 1.00 90.75 85 ASP A C 1
ATOM 653 O O . ASP A 1 85 ? -6.259 7.673 -1.709 1.00 90.75 85 ASP A O 1
ATOM 657 N N . LYS A 1 86 ? -7.957 8.774 -0.700 1.00 88.50 86 LYS A N 1
ATOM 658 C CA . LYS A 1 86 ? -7.910 8.099 0.601 1.00 88.50 86 LYS A CA 1
ATOM 659 C C . LYS A 1 86 ? -9.343 7.902 1.080 1.00 88.50 86 LYS A C 1
ATOM 661 O O . LYS A 1 86 ? -10.079 8.877 1.207 1.00 88.50 86 LYS A O 1
ATOM 666 N N . GLU A 1 87 ? -9.718 6.677 1.416 1.00 90.12 87 GLU A N 1
ATOM 667 C CA . GLU A 1 87 ? -11.065 6.372 1.895 1.00 90.12 87 GLU A CA 1
ATOM 668 C C . GLU A 1 87 ? -11.062 5.387 3.065 1.00 90.12 87 GLU A C 1
ATOM 670 O O . GLU A 1 87 ? -10.167 4.551 3.203 1.00 90.12 87 GLU A O 1
ATOM 675 N N . LEU A 1 88 ? -12.094 5.485 3.904 1.00 91.44 88 LEU A N 1
ATOM 676 C CA . LEU A 1 88 ? -12.463 4.461 4.876 1.00 91.44 88 LEU A CA 1
ATOM 677 C C . LEU A 1 88 ? -13.776 3.832 4.443 1.00 91.44 88 LEU A C 1
ATOM 679 O O . LEU A 1 88 ? -14.673 4.533 3.980 1.00 91.44 88 LEU A O 1
ATOM 683 N N . PHE A 1 89 ? -13.904 2.530 4.647 1.00 92.00 89 PHE A N 1
ATOM 684 C CA . PHE A 1 89 ? -15.105 1.791 4.294 1.00 92.00 89 PHE A CA 1
ATOM 685 C C . PHE A 1 89 ? -15.337 0.639 5.266 1.00 92.00 89 PHE A C 1
ATOM 687 O O . PHE A 1 89 ? -14.434 0.175 5.965 1.00 92.00 89 PHE A O 1
ATOM 694 N N . ARG A 1 90 ? -16.580 0.166 5.312 1.00 92.50 90 ARG A N 1
ATOM 695 C CA . ARG A 1 90 ? -16.959 -1.001 6.104 1.00 92.50 90 ARG A CA 1
ATOM 696 C C . ARG A 1 90 ? -16.711 -2.277 5.305 1.00 92.50 90 ARG A C 1
ATOM 698 O O . ARG A 1 90 ? -17.205 -2.409 4.189 1.00 92.50 90 ARG A O 1
ATOM 705 N N . GLU A 1 91 ? -16.037 -3.243 5.914 1.00 91.00 91 GLU A N 1
ATOM 706 C CA . GLU A 1 91 ? -15.856 -4.588 5.367 1.00 91.00 91 GLU A CA 1
ATOM 707 C C . GLU A 1 91 ? -16.387 -5.612 6.376 1.00 91.00 91 GLU A C 1
ATOM 709 O O . GLU A 1 91 ? -15.744 -5.920 7.378 1.00 91.00 91 GLU A O 1
ATOM 714 N N . GLY A 1 92 ? -17.614 -6.099 6.166 1.00 89.44 92 GLY A N 1
ATOM 715 C CA . GLY A 1 92 ? -18.292 -6.934 7.163 1.00 89.44 92 GLY A CA 1
ATOM 716 C C . GLY A 1 92 ? -18.489 -6.168 8.474 1.00 89.44 92 GLY A C 1
ATOM 717 O O . GLY A 1 92 ? -19.197 -5.168 8.492 1.00 89.44 92 GLY A O 1
ATOM 718 N N . ASP A 1 93 ? -17.848 -6.605 9.556 1.00 87.62 93 ASP A N 1
ATOM 719 C CA . ASP A 1 93 ? -17.889 -5.936 10.869 1.00 87.62 93 ASP A CA 1
ATOM 720 C C . ASP A 1 93 ? -16.586 -5.195 11.220 1.00 87.62 93 ASP A C 1
ATOM 722 O O . ASP A 1 93 ? -16.374 -4.792 12.367 1.00 87.62 93 ASP A O 1
ATOM 726 N N . ALA A 1 94 ? -15.729 -4.976 10.223 1.00 89.94 94 ALA A N 1
ATOM 727 C CA . ALA A 1 94 ? -14.461 -4.279 10.356 1.00 89.94 94 ALA A CA 1
ATOM 728 C C . ALA A 1 94 ? -14.497 -2.891 9.695 1.00 89.94 94 ALA A C 1
ATOM 730 O O . ALA A 1 94 ? -15.246 -2.647 8.741 1.00 89.94 94 ALA A O 1
ATOM 731 N N . LEU A 1 95 ? -13.670 -1.978 10.213 1.00 90.69 95 LEU A N 1
ATOM 732 C CA . LEU A 1 95 ? -13.335 -0.729 9.532 1.00 90.69 95 LEU A CA 1
ATOM 733 C C . LEU A 1 95 ? -12.083 -0.981 8.696 1.00 90.69 95 LEU A C 1
ATOM 735 O O . LEU A 1 95 ? -11.040 -1.312 9.249 1.00 90.69 95 LEU A O 1
ATOM 739 N N . SER A 1 96 ? -12.182 -0.799 7.390 1.00 91.56 96 SER A N 1
ATOM 740 C CA . SER A 1 96 ? -11.069 -0.928 6.455 1.00 91.56 96 SER A CA 1
ATOM 741 C C . SER A 1 96 ? -10.764 0.434 5.832 1.00 91.56 96 SER A C 1
ATOM 743 O O . SER A 1 96 ? -11.559 1.375 5.905 1.00 91.56 96 SER A O 1
ATOM 745 N N . GLY A 1 97 ? -9.579 0.559 5.251 1.00 90.88 97 GLY A N 1
ATOM 746 C CA . GLY A 1 97 ? -9.116 1.787 4.622 1.00 90.88 97 GLY A CA 1
ATOM 747 C C . GLY A 1 97 ? -8.436 1.503 3.302 1.00 90.88 97 GLY A C 1
ATOM 748 O O . GLY A 1 97 ? -7.959 0.397 3.057 1.00 90.88 97 GLY A O 1
ATOM 749 N N . ARG A 1 98 ? -8.398 2.499 2.430 1.00 92.75 98 ARG A N 1
ATOM 750 C CA . ARG A 1 98 ? -7.758 2.383 1.130 1.00 92.75 98 ARG A CA 1
ATOM 751 C C . ARG A 1 98 ? -7.090 3.685 0.750 1.00 92.75 98 ARG A C 1
ATOM 753 O O . ARG A 1 98 ? -7.636 4.761 0.972 1.00 92.75 98 ARG A O 1
ATOM 760 N N . VAL A 1 99 ? -5.919 3.563 0.146 1.00 91.56 99 VAL A N 1
ATOM 761 C CA . VAL A 1 99 ? -5.173 4.681 -0.413 1.00 91.56 99 VAL A CA 1
ATOM 762 C C . VAL A 1 99 ? -4.802 4.353 -1.848 1.00 91.56 99 VAL A C 1
ATOM 764 O O . VAL A 1 99 ? -4.114 3.367 -2.104 1.00 91.56 99 VAL A O 1
ATOM 767 N N . ARG A 1 100 ? -5.247 5.187 -2.786 1.00 93.25 100 ARG A N 1
ATOM 768 C CA . ARG A 1 100 ? -4.879 5.086 -4.202 1.00 93.25 100 ARG A CA 1
ATOM 769 C C . ARG A 1 100 ? -3.788 6.092 -4.515 1.00 93.25 100 ARG A C 1
ATOM 771 O O . ARG A 1 100 ? -3.796 7.212 -4.000 1.00 93.25 100 ARG A O 1
ATOM 778 N N . PHE A 1 101 ? -2.856 5.704 -5.369 1.00 92.31 101 PHE A N 1
ATOM 779 C CA . PHE A 1 101 ? -1.741 6.549 -5.759 1.00 92.31 101 PHE A CA 1
ATOM 780 C C . PHE A 1 101 ? -1.387 6.383 -7.233 1.00 92.31 101 PHE A C 1
ATOM 782 O O . PHE A 1 101 ? -1.658 5.365 -7.867 1.00 92.31 101 PHE A O 1
ATOM 789 N N . GLN A 1 102 ? -0.754 7.418 -7.770 1.00 92.00 102 GLN A N 1
ATOM 790 C CA . GLN A 1 102 ? -0.234 7.474 -9.122 1.00 92.00 102 GLN A CA 1
ATOM 791 C C . GLN A 1 102 ? 1.279 7.658 -9.073 1.00 92.00 102 GLN A C 1
ATOM 793 O O . GLN A 1 102 ? 1.793 8.502 -8.333 1.00 92.00 102 GLN A O 1
ATOM 798 N N . LEU A 1 103 ? 1.981 6.882 -9.889 1.00 89.56 103 LEU A N 1
ATOM 799 C CA . LEU A 1 103 ? 3.407 7.021 -10.109 1.00 89.56 103 LEU A CA 1
ATOM 800 C C . LEU A 1 103 ? 3.640 7.986 -11.277 1.00 89.56 103 LEU A C 1
ATOM 802 O O . LEU A 1 103 ? 3.217 7.757 -12.407 1.00 89.56 103 LEU A O 1
ATOM 806 N N . LEU A 1 104 ? 4.323 9.087 -10.999 1.00 87.31 104 LEU A N 1
ATOM 807 C CA . LEU A 1 104 ? 4.717 10.086 -11.979 1.00 87.31 104 LEU A CA 1
ATOM 808 C C . LEU A 1 104 ? 6.214 9.928 -12.227 1.00 87.31 104 LEU A C 1
ATOM 810 O O . LEU A 1 104 ? 7.038 10.452 -11.483 1.00 87.31 104 LEU A O 1
ATOM 814 N N . CYS A 1 105 ? 6.575 9.179 -13.262 1.00 78.81 105 CYS A N 1
ATOM 815 C CA . CYS A 1 105 ? 7.967 9.016 -13.667 1.00 78.81 105 CYS A CA 1
ATOM 816 C C . CYS A 1 105 ? 8.274 9.950 -14.835 1.00 78.81 105 CYS A C 1
ATOM 818 O O . CYS A 1 105 ? 7.699 9.816 -15.913 1.00 78.81 105 CYS A O 1
ATOM 820 N N . ALA A 1 106 ? 9.188 10.904 -14.624 1.00 55.94 106 ALA A N 1
ATOM 821 C CA . ALA A 1 106 ? 9.590 11.870 -15.651 1.00 55.94 106 ALA A CA 1
ATOM 822 C C . ALA A 1 106 ? 10.323 11.217 -16.845 1.00 55.94 106 ALA A C 1
ATOM 824 O O . ALA A 1 106 ? 10.471 11.824 -17.903 1.00 55.94 106 ALA A O 1
ATOM 825 N N . SER A 1 107 ? 10.768 9.968 -16.692 1.00 56.19 107 SER A N 1
ATOM 826 C CA . SER A 1 107 ? 11.324 9.127 -17.751 1.00 56.19 107 SER A CA 1
ATOM 827 C C . SER A 1 107 ? 11.023 7.654 -17.458 1.00 56.19 107 SER A C 1
ATOM 829 O O . SER A 1 107 ? 10.698 7.299 -16.327 1.00 56.19 107 SER A O 1
ATOM 831 N N . TRP A 1 108 ? 11.175 6.775 -18.451 1.00 55.69 108 TRP A N 1
ATOM 832 C CA . TRP A 1 108 ? 11.015 5.314 -18.331 1.00 55.69 108 TRP A CA 1
ATOM 833 C C . TRP A 1 108 ? 12.031 4.648 -17.363 1.00 55.69 108 TRP A C 1
ATOM 835 O O . TRP A 1 108 ? 12.155 3.430 -17.348 1.00 55.69 108 TRP A O 1
ATOM 845 N N . GLY A 1 109 ? 12.782 5.432 -16.579 1.00 59.97 109 GLY A N 1
ATOM 846 C CA . GLY A 1 109 ? 13.903 5.003 -15.741 1.00 59.97 109 GLY A CA 1
ATOM 847 C C . GLY A 1 109 ? 13.601 4.841 -14.249 1.00 59.97 109 GLY A C 1
ATOM 848 O O . GLY A 1 109 ? 14.537 4.743 -13.463 1.00 59.97 109 GLY A O 1
ATOM 849 N N . CYS A 1 110 ? 12.336 4.840 -13.820 1.00 75.25 110 CYS A N 1
ATOM 850 C CA . CYS A 1 110 ? 12.024 4.433 -12.449 1.00 75.25 110 CYS A CA 1
ATOM 851 C C . CYS A 1 110 ? 12.256 2.929 -12.311 1.00 75.25 110 CYS A C 1
ATOM 853 O O . CYS A 1 110 ? 11.551 2.138 -12.931 1.00 75.25 110 CYS A O 1
ATOM 855 N N . ALA A 1 111 ? 13.227 2.531 -11.500 1.00 86.75 111 ALA A N 1
ATOM 856 C CA . ALA A 1 111 ? 13.457 1.124 -11.224 1.00 86.75 111 ALA A CA 1
ATOM 857 C C . ALA A 1 111 ? 12.330 0.578 -10.324 1.00 86.75 111 ALA A C 1
ATOM 859 O O . ALA A 1 111 ? 11.939 1.222 -9.342 1.00 86.75 111 ALA A O 1
ATOM 860 N N . LYS A 1 112 ? 11.761 -0.581 -10.676 1.00 89.12 112 LYS A N 1
ATOM 861 C CA . LYS A 1 112 ? 10.594 -1.169 -9.990 1.00 89.12 112 LYS A CA 1
ATOM 862 C C . LYS A 1 112 ? 10.887 -1.462 -8.524 1.00 89.12 112 LYS A C 1
ATOM 864 O O . LYS A 1 112 ? 10.064 -1.180 -7.659 1.00 89.12 112 LYS A O 1
ATOM 869 N N . GLU A 1 113 ? 12.081 -1.962 -8.239 1.00 90.62 113 GLU A N 1
ATOM 870 C CA . GLU A 1 113 ? 12.571 -2.237 -6.895 1.00 90.62 113 GLU A CA 1
ATOM 871 C C . GLU A 1 113 ? 12.711 -0.967 -6.052 1.00 90.62 113 GLU A C 1
ATOM 873 O O . GLU A 1 113 ? 12.404 -0.999 -4.864 1.00 90.62 113 GLU A O 1
ATOM 878 N N . ALA A 1 114 ? 13.110 0.163 -6.647 1.00 87.44 114 ALA A N 1
ATOM 879 C CA . ALA A 1 114 ? 13.216 1.432 -5.930 1.00 87.44 114 ALA A CA 1
ATOM 880 C C . ALA A 1 114 ? 11.829 1.980 -5.561 1.00 87.44 114 ALA A C 1
ATOM 882 O O . ALA A 1 114 ? 11.624 2.461 -4.447 1.00 87.44 114 ALA A O 1
ATOM 883 N N . VAL A 1 115 ? 10.855 1.850 -6.469 1.00 87.88 115 VAL A N 1
ATOM 884 C CA . VAL A 1 115 ? 9.456 2.213 -6.201 1.00 87.88 115 VAL A CA 1
ATOM 885 C C . VAL A 1 115 ? 8.856 1.314 -5.120 1.00 87.88 115 VAL A C 1
ATOM 887 O O . VAL A 1 115 ? 8.278 1.820 -4.161 1.00 87.88 115 VAL A O 1
ATOM 890 N N . LEU A 1 116 ? 9.022 -0.007 -5.231 1.00 89.06 116 LEU A N 1
ATOM 891 C CA . LEU A 1 116 ? 8.528 -0.954 -4.228 1.00 89.06 116 LEU A CA 1
ATOM 892 C C . LEU A 1 116 ? 9.166 -0.708 -2.857 1.00 89.06 116 LEU A C 1
ATOM 894 O O . LEU A 1 116 ? 8.445 -0.681 -1.863 1.00 89.06 116 LEU A O 1
ATOM 898 N N . ARG A 1 117 ? 10.478 -0.443 -2.802 1.00 87.00 117 ARG A N 1
ATOM 899 C CA . ARG A 1 117 ? 11.185 -0.075 -1.566 1.00 87.00 117 ARG A CA 1
ATOM 900 C C . ARG A 1 117 ? 10.615 1.197 -0.952 1.00 87.00 117 ARG A C 1
ATOM 902 O O . ARG A 1 117 ? 10.351 1.218 0.241 1.00 87.00 117 ARG A O 1
ATOM 909 N N . ALA A 1 118 ? 10.389 2.233 -1.755 1.00 83.44 118 ALA A N 1
ATOM 910 C CA . ALA A 1 118 ? 9.845 3.501 -1.275 1.00 83.44 118 ALA A CA 1
ATOM 911 C C . ALA A 1 118 ? 8.408 3.384 -0.74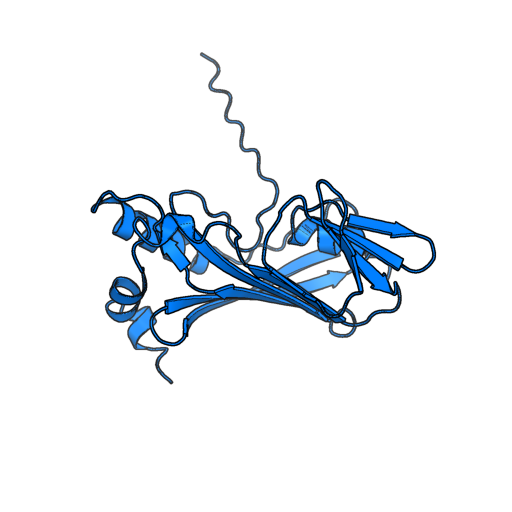1 1.00 83.44 118 ALA A C 1
ATOM 913 O O . ALA A 1 118 ? 8.021 4.124 0.158 1.00 83.44 118 ALA A O 1
ATOM 914 N N . ILE A 1 119 ? 7.618 2.473 -1.309 1.00 84.56 119 ILE A N 1
ATOM 915 C CA . ILE A 1 119 ? 6.225 2.244 -0.926 1.00 84.56 119 ILE A CA 1
ATOM 916 C C . ILE A 1 119 ? 6.116 1.359 0.320 1.00 84.56 119 ILE A C 1
ATOM 918 O O . ILE A 1 119 ? 5.320 1.644 1.214 1.00 84.56 119 ILE A O 1
ATOM 922 N N . LEU A 1 120 ? 6.858 0.249 0.339 1.00 83.19 120 LEU A N 1
ATOM 923 C CA . LEU A 1 120 ? 6.749 -0.781 1.371 1.00 83.19 120 LEU A CA 1
ATOM 924 C C . LEU A 1 120 ? 7.667 -0.524 2.567 1.00 83.19 120 LEU A C 1
ATOM 926 O O . LEU A 1 120 ? 7.408 -1.084 3.627 1.00 83.19 120 LEU A O 1
ATOM 930 N N . ASP A 1 121 ? 8.713 0.288 2.395 1.00 81.50 121 ASP A N 1
ATOM 931 C CA . ASP A 1 121 ? 9.823 0.432 3.346 1.00 81.50 121 ASP A CA 1
ATOM 932 C C . ASP A 1 121 ? 10.506 -0.917 3.658 1.00 81.50 121 ASP A C 1
ATOM 934 O O . ASP A 1 121 ? 10.936 -1.204 4.771 1.00 81.50 121 ASP A O 1
ATOM 938 N N . GLU A 1 122 ? 10.580 -1.788 2.647 1.00 84.56 122 GLU A N 1
ATOM 939 C CA . GLU A 1 122 ? 11.155 -3.135 2.734 1.00 84.56 122 GLU A CA 1
ATOM 940 C C . GLU A 1 122 ? 12.354 -3.268 1.790 1.00 84.56 122 GLU A C 1
ATOM 942 O O . GLU A 1 122 ? 12.449 -2.596 0.758 1.00 84.56 122 GLU A O 1
ATOM 947 N N . SER A 1 123 ? 13.264 -4.192 2.099 1.00 88.81 123 SER A N 1
ATOM 948 C CA . SER A 1 123 ? 14.435 -4.434 1.255 1.00 88.81 123 SER A CA 1
ATOM 949 C C . SER A 1 123 ? 14.018 -5.035 -0.090 1.00 88.81 123 SER A C 1
ATOM 951 O O . SER A 1 123 ? 13.540 -6.167 -0.159 1.00 88.81 123 SER A O 1
ATOM 953 N N . CYS A 1 124 ? 14.217 -4.271 -1.164 1.00 89.81 124 CYS A N 1
ATOM 954 C CA . CYS A 1 124 ?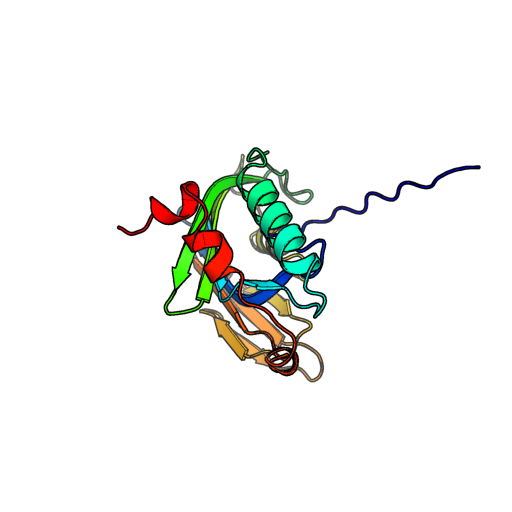 13.954 -4.697 -2.537 1.00 89.81 124 CYS A CA 1
ATOM 955 C C . CYS A 1 124 ? 15.236 -4.653 -3.366 1.00 89.81 124 CYS A C 1
ATOM 957 O O . CYS A 1 124 ? 16.047 -3.745 -3.186 1.00 89.81 124 CYS A O 1
ATOM 959 N N . SER A 1 125 ? 15.414 -5.570 -4.306 1.00 92.31 125 SER A N 1
ATOM 960 C CA . SER A 1 125 ? 16.523 -5.550 -5.265 1.00 92.31 125 SER A CA 1
ATOM 961 C C . SER A 1 125 ? 16.074 -6.077 -6.623 1.00 92.31 125 SER A C 1
ATOM 963 O O . SER A 1 125 ? 15.041 -6.729 -6.725 1.00 92.31 125 SER A O 1
ATOM 965 N N . ALA A 1 126 ? 16.846 -5.799 -7.670 1.00 90.81 126 ALA A N 1
ATOM 966 C CA . ALA A 1 126 ? 16.639 -6.368 -8.996 1.00 90.81 126 ALA A CA 1
ATOM 967 C C . ALA A 1 126 ? 17.924 -7.048 -9.486 1.00 90.81 126 ALA A C 1
ATOM 969 O O . ALA A 1 126 ? 19.034 -6.625 -9.150 1.00 90.81 126 ALA A O 1
ATOM 970 N N . GLY A 1 127 ? 17.778 -8.121 -10.258 1.00 90.19 127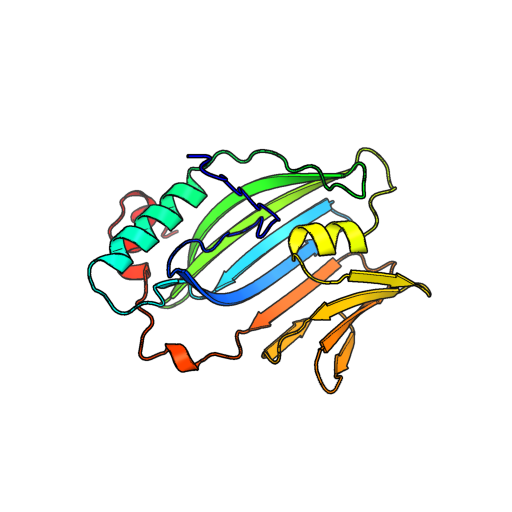 GLY A N 1
ATOM 971 C CA . GLY A 1 127 ? 18.892 -8.857 -10.846 1.00 90.19 127 GLY A CA 1
ATOM 972 C C . GLY A 1 127 ? 18.422 -10.092 -11.607 1.00 90.19 127 GLY A C 1
ATOM 973 O O . GLY A 1 127 ? 17.397 -10.672 -11.279 1.00 90.19 127 GLY A O 1
ATOM 974 N N . ASN A 1 128 ? 19.177 -10.508 -12.625 1.00 90.56 128 ASN A N 1
ATOM 975 C CA . ASN A 1 128 ? 18.869 -11.689 -13.447 1.00 90.56 128 ASN A CA 1
ATOM 976 C C . ASN A 1 128 ? 17.465 -11.687 -14.095 1.00 90.56 128 ASN A C 1
ATOM 978 O O . ASN A 1 128 ? 16.902 -12.753 -14.322 1.00 90.56 128 ASN A O 1
ATOM 982 N N . GLY A 1 129 ? 16.906 -10.514 -14.418 1.00 91.94 129 GLY A N 1
ATOM 983 C CA . GLY A 1 129 ? 15.555 -10.413 -14.982 1.00 91.94 129 GLY A CA 1
ATOM 984 C C . GLY A 1 129 ? 14.439 -10.601 -13.952 1.00 91.94 129 GLY A C 1
ATOM 985 O O . GLY A 1 129 ? 13.299 -10.866 -14.331 1.00 91.94 129 GLY A O 1
ATOM 986 N N . GLU A 1 130 ? 14.751 -10.477 -12.661 1.00 95.56 130 GLU A N 1
ATOM 987 C CA . GLU A 1 130 ? 13.817 -10.629 -11.549 1.00 95.56 130 GLU A CA 1
ATOM 988 C C . GLU A 1 130 ? 13.908 -9.440 -10.581 1.00 95.56 130 GLU A C 1
ATOM 990 O O . GLU A 1 130 ? 14.961 -8.822 -10.402 1.00 95.56 130 GLU A O 1
ATOM 995 N N . VAL A 1 131 ? 12.788 -9.146 -9.924 1.00 94.19 131 VAL A N 1
ATOM 996 C CA . VAL A 1 131 ? 12.656 -8.206 -8.812 1.00 94.19 131 VAL A CA 1
ATOM 997 C C . VAL A 1 131 ? 12.382 -9.005 -7.545 1.00 94.19 131 VAL A C 1
ATOM 999 O O . VAL A 1 131 ? 11.440 -9.794 -7.481 1.00 94.19 131 VAL A O 1
ATOM 1002 N N . PHE A 1 132 ? 13.192 -8.771 -6.522 1.00 94.44 132 PHE A N 1
ATOM 1003 C CA . PHE A 1 132 ? 13.148 -9.440 -5.233 1.00 94.44 132 PHE A CA 1
ATOM 1004 C C . PHE A 1 132 ? 12.657 -8.470 -4.165 1.00 94.44 132 PHE A C 1
ATOM 1006 O O . PHE A 1 132 ? 13.139 -7.344 -4.073 1.00 94.44 132 PHE A O 1
ATOM 1013 N N . LEU A 1 133 ? 11.752 -8.934 -3.312 1.00 93.25 133 LEU A N 1
ATOM 1014 C CA . LEU A 1 133 ? 11.294 -8.247 -2.109 1.00 93.25 133 LEU A CA 1
ATOM 1015 C C . LEU A 1 133 ? 11.538 -9.159 -0.912 1.00 93.25 133 LEU A C 1
ATOM 1017 O O . LEU A 1 133 ? 10.965 -10.244 -0.824 1.00 93.25 133 LEU A O 1
ATOM 1021 N N . VAL A 1 134 ? 12.368 -8.718 0.025 1.00 91.12 134 VAL A N 1
ATOM 1022 C CA . VAL A 1 134 ? 12.629 -9.426 1.277 1.00 91.12 134 VAL A CA 1
ATOM 1023 C C . VAL A 1 134 ? 11.672 -8.911 2.342 1.00 91.12 134 VAL A C 1
ATOM 1025 O O . VAL A 1 134 ? 11.629 -7.721 2.626 1.00 91.12 134 VAL A O 1
ATOM 1028 N N . LEU A 1 135 ? 10.925 -9.829 2.944 1.00 86.44 135 LEU A N 1
ATOM 1029 C CA . LEU A 1 135 ? 10.002 -9.576 4.038 1.00 86.44 135 LEU A CA 1
ATOM 1030 C C . LEU A 1 135 ? 10.524 -10.242 5.311 1.00 86.44 135 LEU A C 1
ATOM 1032 O O . LEU A 1 135 ? 10.497 -11.473 5.440 1.00 86.44 135 LEU A O 1
ATOM 1036 N N . ASP A 1 136 ? 10.926 -9.433 6.288 1.00 80.69 136 ASP A N 1
ATOM 1037 C CA . ASP A 1 136 ? 11.447 -9.888 7.587 1.00 80.69 136 ASP A CA 1
ATOM 1038 C C . ASP A 1 136 ? 10.328 -10.228 8.590 1.00 80.69 136 ASP A C 1
ATOM 1040 O O . ASP A 1 136 ? 10.400 -9.952 9.787 1.00 80.69 136 ASP A O 1
ATOM 1044 N N . ARG A 1 137 ? 9.254 -10.858 8.102 1.00 74.25 137 ARG A N 1
ATOM 1045 C CA . ARG A 1 137 ? 8.083 -11.237 8.904 1.00 74.25 137 ARG A CA 1
ATOM 1046 C C . ARG A 1 137 ? 7.533 -12.600 8.516 1.00 74.25 137 ARG A C 1
ATOM 1048 O O . ARG A 1 137 ? 7.436 -12.958 7.344 1.00 74.25 137 ARG A O 1
ATOM 1055 N N . LYS A 1 138 ? 7.095 -13.348 9.529 1.00 64.81 138 LYS A N 1
ATOM 1056 C CA . LYS A 1 138 ? 6.476 -14.673 9.383 1.00 64.81 138 LYS A CA 1
ATOM 1057 C C . LYS A 1 138 ? 4.952 -14.570 9.475 1.00 64.81 138 LYS A C 1
ATOM 1059 O O . LYS A 1 138 ? 4.367 -15.018 10.447 1.00 64.81 138 LYS A O 1
ATOM 1064 N N . GLY A 1 139 ? 4.320 -13.938 8.488 1.00 70.75 139 GLY A N 1
ATOM 1065 C CA . GLY A 1 139 ? 2.855 -13.821 8.378 1.00 70.75 139 GLY A CA 1
ATOM 1066 C C . GLY A 1 139 ? 2.246 -14.815 7.388 1.00 70.75 139 GLY A C 1
ATOM 1067 O O . GLY A 1 139 ? 2.963 -15.619 6.801 1.00 70.75 139 GLY A O 1
ATOM 1068 N N . SER A 1 140 ? 0.936 -14.756 7.136 1.00 82.00 140 SER A N 1
ATOM 1069 C CA . SER A 1 140 ? 0.395 -15.335 5.893 1.00 82.00 140 SER A CA 1
ATOM 1070 C C . SER A 1 140 ? 0.669 -14.358 4.752 1.00 82.00 140 SER A C 1
ATOM 1072 O O . SER A 1 140 ? 0.517 -13.151 4.922 1.00 82.00 140 SER A O 1
ATOM 1074 N N . LEU A 1 141 ? 1.086 -14.879 3.603 1.00 88.81 141 LEU A N 1
ATOM 1075 C CA . LEU A 1 141 ? 1.489 -14.096 2.441 1.00 88.81 141 LEU A CA 1
ATOM 1076 C C . LEU A 1 141 ? 0.740 -14.615 1.219 1.00 88.81 141 LEU A C 1
ATOM 1078 O O . LEU A 1 141 ? 0.716 -15.823 0.987 1.00 88.81 141 LEU A O 1
ATOM 1082 N N . ARG A 1 142 ? 0.138 -13.713 0.450 1.00 91.69 142 ARG A N 1
ATOM 1083 C CA . ARG A 1 142 ? -0.360 -14.006 -0.896 1.00 91.69 142 ARG A CA 1
ATOM 1084 C C . ARG A 1 142 ? 0.244 -13.006 -1.858 1.00 91.69 142 ARG A C 1
ATOM 1086 O O . ARG A 1 142 ? 0.378 -11.835 -1.526 1.00 91.69 142 ARG A O 1
ATOM 1093 N N . THR A 1 143 ? 0.623 -13.479 -3.028 1.00 94.50 143 THR A N 1
ATOM 1094 C CA . THR A 1 143 ? 1.237 -12.658 -4.061 1.00 94.50 143 THR A CA 1
ATOM 1095 C C . THR A 1 143 ? 1.079 -13.356 -5.403 1.00 94.50 143 THR A C 1
ATOM 1097 O O . THR A 1 143 ? 0.878 -14.570 -5.448 1.00 94.50 143 THR A O 1
ATOM 1100 N N . ASP A 1 144 ? 1.111 -12.577 -6.475 1.00 93.31 144 ASP A N 1
ATOM 1101 C CA . ASP A 1 144 ? 1.234 -13.045 -7.856 1.00 93.31 144 ASP A CA 1
ATOM 1102 C C . ASP A 1 144 ? 2.683 -13.408 -8.237 1.00 93.31 144 ASP A C 1
ATOM 1104 O O . ASP A 1 144 ? 2.912 -13.995 -9.294 1.00 93.31 144 ASP A O 1
ATOM 1108 N N . GLY A 1 145 ? 3.654 -13.100 -7.372 1.00 92.81 145 GLY A N 1
ATOM 1109 C CA . GLY A 1 145 ? 5.039 -13.544 -7.486 1.00 92.81 145 GLY A CA 1
ATOM 1110 C C . GLY A 1 145 ? 5.274 -14.958 -6.949 1.00 92.81 145 GLY A C 1
ATOM 1111 O O . GLY A 1 145 ? 4.424 -15.580 -6.309 1.00 92.81 145 GLY A O 1
ATOM 1112 N N . SER A 1 146 ? 6.483 -15.466 -7.173 1.00 94.12 146 SER A N 1
ATOM 1113 C CA . SER A 1 146 ? 6.963 -16.695 -6.535 1.00 94.12 146 SER A CA 1
ATOM 1114 C C . SER A 1 146 ? 7.481 -16.397 -5.131 1.00 94.12 146 SER A C 1
ATOM 1116 O O . SER A 1 146 ? 8.073 -15.348 -4.890 1.00 94.12 146 SER A O 1
ATOM 1118 N N . VAL A 1 147 ? 7.286 -17.322 -4.189 1.00 93.38 147 VAL A N 1
ATOM 1119 C CA . VAL A 1 147 ? 7.735 -17.154 -2.799 1.00 93.38 147 VAL A CA 1
ATOM 1120 C C . VAL A 1 147 ? 8.854 -18.138 -2.489 1.00 93.38 147 VAL A C 1
ATOM 1122 O O . VAL A 1 147 ? 8.694 -19.347 -2.651 1.00 93.38 147 VAL A O 1
ATOM 1125 N N . LEU A 1 148 ? 9.973 -17.614 -1.995 1.00 90.56 148 LEU A N 1
ATOM 1126 C CA . LEU A 1 148 ? 11.091 -18.381 -1.461 1.00 90.56 148 LEU A CA 1
ATOM 1127 C C . LEU A 1 148 ? 11.138 -18.206 0.060 1.00 90.56 148 LEU A C 1
ATOM 1129 O O . LEU A 1 148 ? 11.442 -17.129 0.581 1.00 90.56 148 LEU A O 1
ATOM 1133 N N . ASP A 1 149 ? 10.840 -19.279 0.786 1.00 88.25 149 ASP A N 1
ATOM 1134 C CA . ASP A 1 149 ? 10.928 -19.298 2.242 1.00 88.25 149 ASP A CA 1
ATOM 1135 C C . ASP A 1 149 ? 12.374 -19.536 2.698 1.00 88.25 149 ASP A C 1
ATOM 1137 O O . ASP A 1 149 ? 13.000 -20.546 2.369 1.00 88.25 149 ASP A O 1
ATOM 1141 N N . THR A 1 150 ? 12.900 -18.630 3.522 1.00 82.50 150 THR A N 1
ATOM 1142 C CA . THR A 1 150 ? 14.171 -18.830 4.231 1.00 82.50 150 THR A CA 1
ATOM 1143 C C . THR A 1 150 ? 13.925 -19.022 5.730 1.00 82.50 150 THR A C 1
ATOM 1145 O O . THR A 1 150 ? 12.815 -18.863 6.240 1.00 82.50 150 THR A O 1
ATOM 1148 N N . LYS A 1 151 ? 14.977 -19.344 6.496 1.00 79.12 151 LYS A N 1
ATOM 1149 C CA . LYS A 1 151 ? 14.852 -19.533 7.955 1.00 79.12 151 LYS A CA 1
ATOM 1150 C C . LYS A 1 151 ? 14.349 -18.280 8.689 1.00 79.12 151 LYS A C 1
ATOM 1152 O O . LYS A 1 151 ? 13.694 -18.418 9.730 1.00 79.12 151 LYS A O 1
ATOM 1157 N N . LYS A 1 152 ? 14.681 -17.084 8.188 1.00 78.06 152 LYS A N 1
ATOM 1158 C CA . LYS A 1 152 ? 14.422 -15.798 8.860 1.00 78.06 152 LYS A CA 1
ATOM 1159 C C . LYS A 1 152 ? 13.427 -14.911 8.112 1.00 78.06 152 LYS A C 1
ATOM 1161 O O . LYS A 1 152 ? 12.614 -14.280 8.775 1.00 78.06 152 LYS A O 1
ATOM 1166 N N . SER A 1 153 ? 13.438 -14.954 6.786 1.00 84.38 153 SER A N 1
ATOM 1167 C CA . SER A 1 153 ? 12.693 -14.023 5.935 1.00 84.38 153 SER A CA 1
ATOM 1168 C C . SER A 1 153 ? 11.960 -14.768 4.823 1.00 84.38 153 SER A C 1
ATOM 1170 O O . SER A 1 153 ? 12.317 -15.901 4.479 1.00 84.38 153 SER A O 1
ATOM 1172 N N . ARG A 1 154 ? 10.960 -14.124 4.229 1.00 88.50 154 ARG A N 1
ATOM 1173 C CA . ARG A 1 154 ? 10.373 -14.560 2.959 1.00 88.50 154 ARG A CA 1
ATOM 1174 C C . ARG A 1 154 ? 10.850 -13.660 1.848 1.00 88.50 154 ARG A C 1
ATOM 1176 O O . ARG A 1 154 ? 10.859 -12.450 2.027 1.00 88.50 154 ARG A O 1
ATOM 1183 N N . VAL A 1 155 ? 11.214 -14.243 0.717 1.00 91.69 155 VAL A N 1
ATOM 1184 C CA . VAL A 1 155 ? 11.558 -13.476 -0.476 1.00 91.69 155 VAL A CA 1
ATOM 1185 C C . VAL A 1 155 ? 10.449 -13.670 -1.494 1.00 91.69 155 VAL A C 1
ATOM 1187 O O . VAL A 1 155 ? 10.148 -14.803 -1.865 1.00 91.69 155 VAL A O 1
ATOM 1190 N N . VAL A 1 156 ? 9.820 -12.577 -1.907 1.00 94.44 156 VAL A N 1
ATOM 1191 C CA . VAL A 1 156 ? 8.907 -12.564 -3.049 1.00 94.44 156 VAL A CA 1
ATOM 1192 C C . VAL A 1 156 ? 9.708 -12.218 -4.289 1.00 94.44 156 VAL A C 1
ATOM 1194 O O . VAL A 1 156 ? 10.526 -11.302 -4.255 1.00 94.44 156 VAL A O 1
ATOM 1197 N N . VAL A 1 157 ? 9.487 -12.971 -5.357 1.00 95.50 157 VAL A N 1
ATOM 1198 C CA . VAL A 1 157 ? 10.199 -12.835 -6.623 1.00 95.50 157 VAL A CA 1
ATOM 1199 C C . VAL A 1 157 ? 9.185 -12.618 -7.731 1.00 95.50 157 VAL A C 1
ATOM 1201 O O . VAL A 1 157 ? 8.290 -13.442 -7.932 1.00 95.50 157 VAL A O 1
ATOM 1204 N N . TRP A 1 158 ? 9.341 -11.523 -8.460 1.00 96.19 158 TRP A N 1
ATOM 1205 C CA . TRP A 1 158 ? 8.580 -11.233 -9.668 1.00 96.19 158 TRP A CA 1
ATOM 1206 C C . TRP A 1 158 ? 9.509 -11.164 -10.875 1.00 96.19 158 TRP A C 1
ATOM 1208 O O . TRP A 1 158 ? 10.636 -10.692 -10.735 1.00 96.19 158 TRP A O 1
ATOM 1218 N N . PRO A 1 159 ? 9.046 -11.548 -12.073 1.00 94.69 159 PRO A N 1
ATOM 1219 C CA . PRO A 1 159 ? 9.737 -11.204 -13.308 1.00 94.69 159 PRO A CA 1
ATOM 1220 C C . PRO A 1 159 ? 9.901 -9.684 -13.444 1.00 94.69 159 PRO A C 1
ATOM 1222 O O . PRO A 1 159 ? 8.990 -8.916 -13.130 1.00 94.69 159 PRO A O 1
ATOM 1225 N N . GLU A 1 160 ? 11.040 -9.225 -13.949 1.00 90.69 160 GLU A N 1
ATOM 1226 C CA . GLU A 1 160 ? 11.296 -7.798 -14.171 1.00 90.69 160 GLU A CA 1
ATOM 1227 C C . GLU A 1 160 ? 10.350 -7.198 -15.223 1.00 90.69 160 GLU A C 1
ATOM 1229 O O . GLU A 1 160 ? 10.044 -6.008 -15.171 1.00 90.69 160 GLU A O 1
ATOM 1234 N N . ASP A 1 161 ? 9.803 -8.004 -16.134 1.00 91.44 161 ASP A N 1
ATOM 1235 C CA . ASP A 1 161 ? 8.794 -7.595 -17.114 1.00 91.44 161 ASP A CA 1
ATOM 1236 C C . ASP A 1 161 ? 7.348 -7.644 -16.578 1.00 91.44 161 ASP A C 1
ATOM 1238 O O . ASP A 1 161 ? 6.423 -7.212 -17.274 1.00 91.44 161 ASP A O 1
ATOM 1242 N N . ALA A 1 162 ? 7.138 -8.074 -15.324 1.00 91.94 162 ALA A N 1
ATOM 1243 C CA . ALA A 1 162 ? 5.820 -8.122 -14.698 1.00 91.94 162 ALA A CA 1
ATOM 1244 C C . ALA A 1 162 ? 5.151 -6.741 -14.720 1.00 91.94 162 ALA A C 1
ATOM 1246 O O . ALA A 1 162 ? 5.734 -5.730 -14.319 1.00 91.94 162 ALA A O 1
ATOM 1247 N N . LYS A 1 163 ? 3.917 -6.685 -15.221 1.00 92.56 163 LYS A N 1
ATOM 1248 C CA . LYS A 1 163 ? 3.156 -5.431 -15.329 1.00 92.56 163 LYS A CA 1
ATOM 1249 C C . LYS A 1 163 ? 2.381 -5.103 -14.067 1.00 92.56 163 LYS A C 1
ATOM 1251 O O . LYS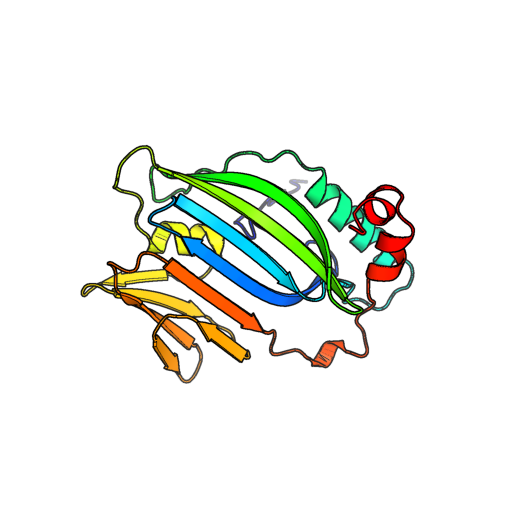 A 1 163 ? 2.068 -3.943 -13.854 1.00 92.56 163 LYS A O 1
ATOM 1256 N N . VAL A 1 164 ? 2.072 -6.108 -13.261 1.00 93.81 164 VAL A N 1
ATOM 1257 C CA . VAL A 1 164 ? 1.315 -5.964 -12.024 1.00 93.81 164 VAL A CA 1
ATOM 1258 C C . VAL A 1 164 ? 2.118 -6.621 -10.912 1.00 93.81 164 VAL A C 1
ATOM 1260 O O . VAL A 1 164 ? 2.770 -7.636 -11.142 1.00 93.81 164 VAL A O 1
ATOM 1263 N N . PHE A 1 165 ? 2.099 -5.988 -9.744 1.00 93.88 165 PHE A N 1
ATOM 1264 C CA . PHE A 1 165 ? 2.665 -6.500 -8.506 1.00 93.88 165 PHE A CA 1
ATOM 1265 C C . PHE A 1 165 ? 1.550 -6.519 -7.472 1.00 93.88 165 PHE A C 1
ATOM 1267 O O . PHE A 1 165 ? 1.017 -5.465 -7.116 1.00 93.88 165 PHE A O 1
ATOM 1274 N N . THR A 1 166 ? 1.189 -7.698 -6.979 1.00 95.88 166 THR A N 1
ATOM 1275 C CA . THR A 1 166 ? 0.207 -7.859 -5.908 1.00 95.88 166 THR A CA 1
ATOM 1276 C C . THR A 1 166 ? 0.849 -8.517 -4.698 1.00 95.88 166 THR A C 1
ATOM 1278 O O . THR A 1 166 ? 1.506 -9.555 -4.785 1.00 95.88 166 THR A O 1
ATOM 1281 N N . LEU A 1 167 ? 0.628 -7.922 -3.531 1.00 94.19 167 LEU A N 1
ATOM 1282 C CA . LEU A 1 167 ? 1.172 -8.388 -2.267 1.00 94.19 167 LEU A CA 1
ATOM 1283 C C . LEU A 1 167 ? 0.142 -8.215 -1.157 1.00 94.19 167 LEU A C 1
ATOM 1285 O O . LEU A 1 167 ? -0.135 -7.098 -0.737 1.00 94.19 167 LEU A O 1
ATOM 1289 N N . THR A 1 168 ? -0.368 -9.317 -0.621 1.00 92.12 168 THR A N 1
ATOM 1290 C CA . THR A 1 168 ? -1.174 -9.324 0.600 1.00 92.12 168 THR A CA 1
ATOM 1291 C C . THR A 1 168 ? -0.367 -9.911 1.742 1.00 92.12 168 THR A C 1
ATOM 1293 O O . THR A 1 168 ? 0.025 -11.083 1.712 1.00 92.12 168 THR A O 1
ATOM 1296 N N . VAL A 1 169 ? -0.173 -9.117 2.788 1.00 87.12 169 VAL A N 1
ATOM 1297 C CA . VAL A 1 169 ? 0.482 -9.540 4.022 1.00 87.12 169 VAL A CA 1
ATOM 1298 C C . VAL A 1 169 ? -0.549 -9.558 5.135 1.00 87.12 169 VAL A C 1
ATOM 1300 O O . VAL A 1 169 ? -1.156 -8.540 5.461 1.00 87.12 169 VAL A O 1
ATOM 1303 N N . LYS A 1 170 ? -0.708 -10.718 5.766 1.00 83.19 170 LYS A N 1
ATOM 1304 C CA . LYS A 1 170 ? -1.476 -10.863 6.999 1.00 83.19 170 LYS A CA 1
ATOM 1305 C C . LYS A 1 170 ? -0.535 -10.881 8.193 1.00 83.19 170 LYS A C 1
ATOM 1307 O O . LYS A 1 170 ? 0.422 -11.661 8.206 1.00 83.19 170 LYS A O 1
ATOM 1312 N N . SER A 1 171 ? -0.833 -10.056 9.192 1.00 69.94 171 SER A N 1
ATOM 1313 C CA . SER A 1 171 ? -0.097 -10.032 10.450 1.00 69.94 171 SER A CA 1
ATOM 1314 C C . SER A 1 171 ? -0.102 -11.421 11.093 1.00 69.94 171 SER A C 1
ATOM 1316 O O . SER A 1 171 ? -1.125 -12.109 11.137 1.00 69.94 171 SER A O 1
ATOM 1318 N N . ALA A 1 172 ? 1.068 -11.854 11.563 1.00 56.50 172 ALA A N 1
ATOM 1319 C CA . ALA A 1 172 ? 1.217 -13.093 12.324 1.00 56.50 172 ALA A CA 1
ATOM 1320 C C . ALA A 1 172 ? 0.550 -12.982 13.705 1.00 56.50 172 ALA A C 1
ATOM 1322 O O . ALA A 1 172 ? 0.078 -13.973 14.269 1.00 56.50 172 ALA A O 1
ATOM 1323 N N . ASP A 1 173 ? 0.479 -11.755 14.222 1.00 52.12 173 ASP A N 1
ATOM 1324 C CA . ASP A 1 173 ? -0.041 -11.431 15.538 1.00 52.12 173 ASP A CA 1
ATOM 1325 C C . ASP A 1 173 ? -1.567 -11.322 15.522 1.00 52.12 173 ASP A C 1
ATOM 1327 O O . ASP A 1 173 ? -2.173 -10.267 15.669 1.00 52.12 173 ASP A O 1
ATOM 1331 N N . SER A 1 174 ? -2.212 -12.485 15.442 1.00 43.47 174 SER A N 1
ATOM 1332 C CA . SER A 1 174 ? -3.582 -12.659 15.951 1.00 43.47 174 SER A CA 1
ATOM 1333 C C . SER A 1 174 ? -3.665 -12.533 17.486 1.00 43.47 174 SER A C 1
ATOM 1335 O O . SER A 1 174 ? -4.759 -12.544 18.055 1.00 43.47 174 SER A O 1
ATOM 1337 N N . SER A 1 175 ? -2.516 -12.377 18.161 1.00 40.16 175 SER A N 1
ATOM 1338 C CA . SER A 1 175 ? -2.358 -12.240 19.613 1.00 40.16 175 SER A CA 1
ATOM 1339 C C . SER A 1 175 ? -3.033 -10.985 20.188 1.00 40.16 175 SER A C 1
ATOM 1341 O O . SER A 1 175 ? -3.337 -10.945 21.382 1.00 40.16 175 SER A O 1
ATOM 1343 N N . CYS A 1 176 ? -3.375 -10.003 19.348 1.00 48.25 176 CYS A N 1
ATOM 1344 C CA . CYS A 1 176 ? -4.097 -8.803 19.764 1.00 48.25 176 CYS A CA 1
ATOM 1345 C C . CYS A 1 176 ? -5.632 -8.943 19.745 1.00 48.25 176 CYS A C 1
ATOM 1347 O O . CYS A 1 176 ? -6.314 -8.023 20.191 1.00 48.25 176 CYS A O 1
ATOM 1349 N N . ARG A 1 177 ? -6.217 -10.085 19.337 1.00 48.00 177 ARG A N 1
ATOM 1350 C CA . ARG A 1 177 ? -7.691 -10.261 19.298 1.00 48.00 177 ARG A CA 1
ATOM 1351 C C . ARG A 1 177 ? -8.401 -10.044 20.646 1.00 48.00 177 ARG A C 1
ATOM 1353 O O . ARG A 1 177 ? -9.600 -9.804 20.657 1.00 48.00 177 ARG A O 1
ATOM 1360 N N . GLY A 1 178 ? -7.680 -10.090 21.771 1.00 52.50 178 GLY A N 1
ATOM 1361 C CA . GLY A 1 178 ? -8.212 -9.754 23.102 1.00 52.50 178 GLY A CA 1
ATOM 1362 C C . GLY A 1 178 ? -7.914 -8.333 23.606 1.00 52.50 178 GLY A C 1
ATOM 1363 O O . GLY A 1 178 ? -8.392 -7.967 24.676 1.00 52.50 178 GLY A O 1
ATOM 1364 N N . LYS A 1 179 ? -7.100 -7.545 22.891 1.00 64.62 179 LYS A N 1
ATOM 1365 C CA . LYS A 1 179 ? -6.659 -6.193 23.298 1.00 64.62 179 LYS A CA 1
ATOM 1366 C C . LYS A 1 179 ? -6.920 -5.114 22.244 1.00 64.62 179 LYS A C 1
ATOM 1368 O O . LYS A 1 179 ? -6.808 -3.935 22.562 1.00 64.62 179 LYS A O 1
ATOM 1373 N N . CYS A 1 180 ? -7.305 -5.510 21.035 1.00 75.50 180 CYS A N 1
ATOM 1374 C CA . CYS A 1 180 ? -7.724 -4.610 19.976 1.00 75.50 180 CYS A CA 1
ATOM 1375 C C . CYS A 1 180 ? -9.173 -4.161 20.158 1.00 75.50 180 CYS A C 1
ATOM 1377 O O . CYS A 1 180 ? -10.051 -4.966 20.472 1.00 75.50 180 CYS A O 1
ATOM 1379 N N . ARG A 1 181 ? -9.440 -2.879 19.909 1.00 83.50 181 ARG A N 1
ATOM 1380 C CA . ARG A 1 181 ? -10.792 -2.320 19.846 1.00 83.50 181 ARG A CA 1
ATOM 1381 C C . ARG A 1 181 ? -11.082 -1.834 18.430 1.00 83.50 181 ARG A C 1
ATOM 1383 O O . ARG A 1 181 ? -10.299 -1.081 17.854 1.00 83.50 181 ARG A O 1
ATOM 1390 N N . SER A 1 182 ? -12.221 -2.266 17.891 1.00 85.75 182 SER A N 1
ATOM 1391 C CA . SER A 1 182 ? -12.702 -1.835 16.576 1.00 85.75 182 SER A CA 1
ATOM 1392 C C . SER A 1 182 ? -13.049 -0.347 16.582 1.00 85.75 182 SER A C 1
ATOM 1394 O O . SER A 1 182 ? -13.735 0.139 17.487 1.00 85.75 182 SER A O 1
ATOM 1396 N N . LEU A 1 183 ? -12.627 0.360 15.535 1.00 87.25 183 LEU A N 1
ATOM 1397 C CA . LEU A 1 183 ? -12.953 1.769 15.306 1.00 87.25 183 LEU A CA 1
ATOM 1398 C C . LEU A 1 183 ? -14.254 1.961 14.512 1.00 87.25 183 LEU A C 1
ATOM 1400 O O . LEU A 1 183 ? -14.752 3.083 14.410 1.00 87.25 183 LEU A O 1
ATOM 1404 N N . LEU A 1 184 ? -14.848 0.876 13.996 1.00 90.25 184 LEU A N 1
ATOM 1405 C CA . LEU A 1 184 ? -16.033 0.928 13.134 1.00 90.25 184 LEU A CA 1
ATOM 1406 C C . LEU A 1 184 ? -17.201 1.666 13.797 1.00 90.25 184 LEU A C 1
ATOM 1408 O O . LEU A 1 184 ? -17.880 2.468 13.162 1.00 90.25 184 LEU A O 1
ATOM 1412 N N . HIS A 1 185 ? -17.418 1.436 15.092 1.00 88.75 185 HIS A N 1
ATOM 1413 C CA . HIS A 1 185 ? -18.511 2.065 15.832 1.00 88.75 185 HIS A CA 1
ATOM 1414 C C . HIS A 1 185 ? -18.377 3.594 15.941 1.00 88.75 185 HIS A C 1
ATOM 1416 O O . HIS A 1 185 ? -19.395 4.279 16.044 1.00 88.75 185 HIS A O 1
ATOM 1422 N N . LEU A 1 186 ? -17.150 4.129 15.940 1.00 88.88 186 LEU A N 1
ATOM 1423 C CA . LEU A 1 186 ? -16.900 5.572 15.918 1.00 88.88 186 LEU A CA 1
ATOM 1424 C C . LEU A 1 186 ? -17.113 6.122 14.511 1.00 88.88 186 LEU A C 1
ATOM 1426 O O . LEU A 1 186 ? -17.787 7.136 14.356 1.00 88.88 186 LEU A O 1
ATOM 1430 N N . TRP A 1 187 ? -16.618 5.412 13.497 1.00 90.31 187 TRP A N 1
ATOM 1431 C CA . TRP A 1 187 ? -16.794 5.786 12.096 1.00 90.31 187 TRP A CA 1
ATOM 1432 C C . TRP A 1 187 ? -18.268 5.846 11.675 1.00 90.31 187 TRP A C 1
ATOM 1434 O O . TRP A 1 187 ? -18.689 6.834 11.086 1.00 90.31 187 TRP A O 1
ATOM 1444 N N . LEU A 1 188 ? -19.087 4.862 12.065 1.00 89.00 188 LEU A N 1
ATOM 1445 C CA . LEU A 1 188 ? -20.529 4.844 11.769 1.00 89.00 188 LEU A CA 1
ATOM 1446 C C . LEU A 1 188 ? -21.317 5.981 12.444 1.00 89.00 188 LEU A C 1
ATOM 1448 O O . LEU A 1 188 ? -22.406 6.325 11.992 1.00 89.00 188 LEU A O 1
ATOM 1452 N N . LYS A 1 189 ? -20.798 6.542 13.543 1.00 88.00 189 LYS A N 1
ATOM 1453 C CA . LYS A 1 189 ? -21.391 7.701 14.232 1.00 88.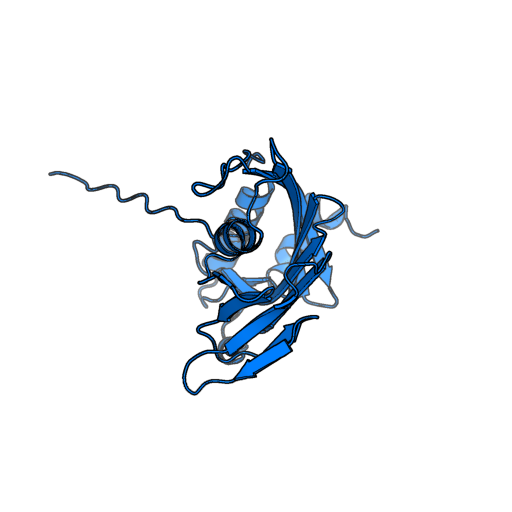00 189 LYS A CA 1
ATOM 1454 C C . LYS A 1 189 ? -20.883 9.033 13.680 1.00 88.00 189 LYS A C 1
ATOM 1456 O O . LYS A 1 189 ? -21.446 10.073 14.018 1.00 88.00 189 LYS A O 1
ATOM 1461 N N . ASP A 1 190 ? -19.823 9.015 12.877 1.00 82.44 190 ASP A N 1
ATOM 1462 C CA . ASP A 1 190 ? -19.292 10.205 12.230 1.00 82.44 190 ASP A CA 1
ATOM 1463 C C . ASP A 1 190 ? -20.178 10.552 11.019 1.00 82.44 190 ASP A C 1
ATOM 1465 O O . ASP A 1 190 ? -20.409 9.685 10.170 1.00 82.44 190 ASP A O 1
ATOM 1469 N N . PRO A 1 191 ? -20.689 11.791 10.893 1.00 68.94 191 PRO A N 1
ATOM 1470 C CA . PRO A 1 191 ? -21.474 12.201 9.728 1.00 68.94 191 PRO A CA 1
ATOM 1471 C C . PRO A 1 191 ? -20.744 11.991 8.390 1.00 68.94 191 PRO A C 1
ATOM 1473 O O . PRO A 1 191 ? -21.409 11.790 7.377 1.00 68.94 191 PRO A O 1
ATOM 1476 N N . ALA A 1 192 ? -19.404 11.972 8.376 1.00 66.62 192 ALA A N 1
ATOM 1477 C CA . ALA A 1 192 ? -18.627 11.623 7.185 1.00 66.62 192 ALA A CA 1
ATOM 1478 C C . ALA A 1 192 ? -18.663 10.116 6.846 1.00 66.62 192 ALA A C 1
ATOM 1480 O O . ALA A 1 192 ? -18.629 9.758 5.673 1.00 66.62 192 ALA A O 1
ATOM 1481 N N . GLY A 1 193 ? -18.759 9.232 7.847 1.00 57.12 193 GLY A N 1
ATOM 1482 C CA . GLY A 1 193 ? -18.866 7.779 7.652 1.00 57.12 193 GLY A CA 1
ATOM 1483 C C . GLY A 1 193 ? -20.294 7.309 7.360 1.00 57.12 193 GLY A C 1
ATOM 1484 O O . GLY A 1 193 ? -20.502 6.380 6.585 1.00 57.12 193 GLY A O 1
ATOM 1485 N N . ALA A 1 194 ? -21.301 8.001 7.900 1.00 50.59 194 ALA A N 1
ATOM 1486 C CA . ALA A 1 194 ? -22.712 7.717 7.624 1.00 50.59 194 ALA A CA 1
ATOM 1487 C C . ALA A 1 194 ? -23.118 7.989 6.158 1.00 50.59 194 ALA A C 1
ATOM 1489 O O . ALA A 1 194 ? -24.093 7.414 5.679 1.00 50.59 194 ALA A O 1
ATOM 1490 N N . GLY A 1 195 ? -22.373 8.847 5.447 1.00 46.19 195 GLY A N 1
ATOM 1491 C CA . GLY A 1 195 ? -22.630 9.215 4.050 1.00 46.19 195 GLY A CA 1
ATOM 1492 C C . GLY A 1 195 ? -22.011 8.294 2.990 1.00 46.19 195 GLY A C 1
ATOM 1493 O O . GLY A 1 195 ? -22.335 8.457 1.818 1.00 46.19 195 GLY A O 1
ATOM 1494 N N . SER A 1 196 ? -21.144 7.340 3.361 1.00 48.53 196 SER A N 1
ATOM 1495 C CA . SER A 1 196 ? -20.484 6.418 2.411 1.00 48.53 196 SER A CA 1
ATOM 1496 C C . SER A 1 196 ? -21.121 5.018 2.357 1.00 48.53 196 SER A C 1
ATOM 1498 O O . SER A 1 196 ? -20.550 4.097 1.773 1.00 48.53 196 SER A O 1
ATOM 1500 N N . LEU A 1 197 ? -22.293 4.834 2.977 1.00 43.66 197 LEU A N 1
ATOM 1501 C CA . LEU A 1 197 ? -23.102 3.616 2.879 1.00 43.66 197 LEU A CA 1
ATOM 1502 C C . LEU A 1 197 ? -23.891 3.624 1.558 1.00 43.66 197 LEU A C 1
ATOM 1504 O O . LEU A 1 197 ? -25.098 3.865 1.557 1.00 43.66 197 LEU A O 1
ATOM 1508 N N . HIS A 1 198 ? -23.208 3.387 0.439 1.00 37.41 198 HIS A N 1
ATOM 1509 C CA . HIS A 1 198 ? -23.836 3.158 -0.863 1.00 37.41 198 HIS A CA 1
ATOM 1510 C C . HIS A 1 198 ? -23.287 1.900 -1.526 1.00 37.41 198 HIS A C 1
ATOM 1512 O O . HIS A 1 198 ? -22.048 1.735 -1.543 1.00 37.41 198 HIS A O 1
#

Sequence (198 aa):
MIKTLRFCFPASLLLPFCGCLGVESYTLTLDWGALQGEFVYHDIVSTESAEGKVAEDFAELKKMLAEPNIPFEISETSGVLKVTDKELFREGDALSGRVRFQLLCASWGCAKEAVLRAILDESCSAGNGEVFLVLDRKGSLRTDGSVLDTKKSRVVVWPEDAKVFTLTVKSADSSCRGKCRSLLHLWLKDPAGAGSLH

Foldseek 3Di:
DDPPPPPDDDALPQDPPDAQKDAQKKKWKAQQVQQKIKIKTHFIWRLAADPVRLVVSVVSVVVVQVDDQDWDQLVVANKIKTWPHKDWDDDPPGIMIMIMIGIDHPDPPDQPQSVCCNNVVFHWDDDPQKIKTKAQADFDKDWPFDWDDDPGIIIGIDGSPDRMTMIMTGHPPPVSVVRIDGSVVVLCVDPVSVVPPD

pLDDT: mean 77.87, std 18.98, range [21.89, 96.19]

Secondary structure (DSSP, 8-state):
-------------S----SSEEEEEEEEEEETTTTEEEEEEEEEEE-S--TTHHHHHHHHHHHHHHS----EE-TTSSEEEEEEEEEEEEETTEEEEEEEEEEEESSTT--HHHHHHHHH-SEEEEETTEEEEEE---SEEEESSEEEE-SS-EEEEEETT-SEEEEEEE-S-GGGGGT-EESHHHHTTSHHHHTT--

Radius of gyration: 17.93 Å; Cα contacts (8 Å, |Δi|>4): 380; chains: 1; bounding box: 44×42×46 Å

Solvent-accessible surface area (backbone atoms only — not comparable to full-atom values): 11142 Å² total; per-residue (Å²): 143,78,85,80,82,75,85,78,80,80,46,50,74,83,68,68,59,71,75,45,46,44,57,52,28,37,34,42,38,38,32,63,79,77,32,34,34,38,40,38,40,36,42,40,25,24,54,52,79,52,85,72,49,50,59,50,42,50,51,49,55,52,47,64,60,70,48,76,67,66,66,40,75,38,90,91,39,73,25,31,44,29,54,74,48,66,51,75,46,78,53,90,93,31,25,24,36,38,37,33,33,36,55,48,54,84,51,98,69,52,51,68,34,58,53,50,21,54,59,68,66,40,59,43,42,71,58,97,65,28,32,38,38,46,38,86,56,84,44,55,74,48,56,83,44,50,79,47,83,54,99,75,34,35,34,39,38,35,56,60,82,55,48,63,48,44,43,34,46,31,56,63,70,67,82,42,76,86,38,46,44,76,46,36,74,58,40,61,70,32,76,76,46,57,71,65,81,121

Nearest PDB structures (foldseek):
  7mie-assembly1_A  TM=1.770E-01  e=9.562E-01  Borreliella burgdorferi
  7nqh-assembly1_Bc  TM=2.995E-01  e=9.259E+00  Sus scrofa
  5t7o-assembly1_A  TM=3.197E-01  e=8.289E+00  Trypanosoma cruzi strain CL Brener

Mean predicted aligned error: 9.25 Å